Protein AF-A0A6N8AF37-F1 (afdb_monomer_lite)

pLDDT: mean 81.7, std 16.58, range [40.47, 96.62]

Radius of gyration: 24.74 Å; chains: 1; bounding box: 47×50×80 Å

Secondary structure (DSSP, 8-state):
-TT-EEEETTEEEEGGG--TT-EEEBSSS-EEE--EEEEEEEEPPTT---GGGSPEEE-TTSSS-SS-EEE-TT-EEEEEHHHH-TT--SEEEEEGGGGTTSTT-EE--S-SEEEEEEEE-SS-EEEEEGGGEEEEE------SSPPTT----PBPPHHHHHHHHHHHHHHT-GGGTB----SPPP---SS-------SS--PPTT-PPPPSS-TTSS-GGG--

Sequence (224 aa):
MHGTKIATTSGWKLVEQIVVGDLVRTLDHGFREVRRVSADRVVIPEGETRAENLPIYVPAQAAYNGRPVWLMPEQGVALDLSKIDSEAGGFSVVPARLLSGKCRLSSQSPGSTFEVRTLFFDEDEVIFVQGGLQAFCSSGRFSMRPRPNRISYPVAEEEEAAALTELIAQKGDLSALANPLGALPAPIPQEPIFPIRPPSGIRRPGRPGRPNLPALFLRPEWQT

Foldseek 3Di:
DFQKWFQFLQGTDTLVPDDFQTWGQFDPPGTFTFHDKDKDKDFDDPPDDDLLQFWKWDQAPLFQFNHIDTHHQQWWFKFQVCVLPVPDGDIETAGCSLLDPFLPMHGDHPDRMDMDMATAGCAWTFTAIGQFFTTIHHNPDPPPDDDPPDDDHHHDDPVRNNVSSVSCRVVSHNNRRGDGPDGPPRNPPPDPPDPPDPPDDDDDPPDDDDPPDDPPPPDPPPPD

Structure (mmCIF, N/CA/C/O backbone):
data_AF-A0A6N8AF37-F1
#
_entry.id   AF-A0A6N8AF37-F1
#
loop_
_atom_site.group_PDB
_atom_site.id
_atom_site.type_symbol
_atom_site.label_atom_id
_atom_site.label_alt_id
_atom_site.label_comp_id
_atom_site.label_asym_id
_atom_site.label_entity_id
_atom_site.label_seq_id
_atom_site.pdbx_PDB_ins_code
_atom_site.Cartn_x
_atom_site.Cartn_y
_atom_site.Cartn_z
_atom_site.occupancy
_atom_site.B_iso_or_equiv
_atom_site.auth_seq_id
_atom_site.auth_comp_id
_atom_site.auth_asym_id
_atom_site.auth_atom_id
_atom_site.pdbx_PDB_model_num
ATOM 1 N N . MET A 1 1 ? -3.321 -7.068 1.962 1.00 85.19 1 MET A N 1
ATOM 2 C CA . MET A 1 1 ? -4.241 -7.887 2.788 1.00 85.19 1 MET A CA 1
ATOM 3 C C . MET A 1 1 ? -4.828 -9.013 1.935 1.00 85.19 1 MET A C 1
ATOM 5 O O . MET A 1 1 ? -4.762 -8.884 0.718 1.00 85.19 1 MET A O 1
ATOM 9 N N . HIS A 1 2 ? -5.365 -10.104 2.502 1.00 86.38 2 HIS A N 1
ATOM 10 C CA . HIS A 1 2 ? -6.004 -11.165 1.697 1.00 86.38 2 HIS A CA 1
ATOM 11 C C . HIS A 1 2 ? -6.979 -10.577 0.665 1.00 86.38 2 HIS A C 1
ATOM 13 O O . HIS A 1 2 ? -7.759 -9.673 0.971 1.00 86.38 2 HIS A O 1
ATOM 19 N N . GLY A 1 3 ? -6.919 -11.056 -0.575 1.00 87.44 3 GLY A N 1
ATOM 20 C CA . GLY A 1 3 ? -7.751 -10.539 -1.643 1.00 87.44 3 GLY A CA 1
ATOM 21 C C . GLY A 1 3 ? -7.291 -9.186 -2.184 1.00 87.44 3 GLY A C 1
ATOM 22 O O . GLY A 1 3 ? -8.063 -8.551 -2.883 1.00 87.44 3 GLY A O 1
ATOM 23 N N . THR A 1 4 ? -6.074 -8.702 -1.924 1.00 92.12 4 THR A N 1
ATOM 24 C CA . THR A 1 4 ? -5.473 -7.577 -2.674 1.00 92.12 4 THR A CA 1
ATOM 25 C C . THR A 1 4 ? -4.852 -8.102 -3.979 1.00 92.12 4 THR A C 1
ATOM 27 O O . THR A 1 4 ? -4.208 -9.146 -3.950 1.00 92.12 4 THR A O 1
ATOM 30 N N . LYS A 1 5 ? -5.037 -7.432 -5.136 1.00 93.31 5 LYS A N 1
ATOM 31 C CA . LYS A 1 5 ? -4.286 -7.790 -6.367 1.00 93.31 5 LYS A CA 1
ATOM 32 C C . LYS A 1 5 ? -2.974 -7.025 -6.454 1.00 93.31 5 LYS A C 1
ATOM 34 O O . LYS A 1 5 ? -2.939 -5.841 -6.135 1.00 93.31 5 LYS A O 1
ATOM 39 N N . ILE A 1 6 ? -1.958 -7.681 -6.989 1.00 94.19 6 ILE A N 1
ATOM 40 C CA . ILE A 1 6 ? -0.625 -7.151 -7.248 1.00 94.19 6 ILE A CA 1
ATOM 41 C C . ILE A 1 6 ? -0.337 -7.273 -8.742 1.00 94.19 6 ILE A C 1
ATOM 43 O O . ILE A 1 6 ? -0.713 -8.260 -9.381 1.00 94.19 6 ILE A O 1
ATOM 47 N N . ALA A 1 7 ? 0.291 -6.247 -9.307 1.00 93.69 7 ALA A N 1
ATOM 48 C CA . ALA A 1 7 ? 0.717 -6.240 -10.697 1.00 93.69 7 ALA A CA 1
ATOM 49 C C . ALA A 1 7 ? 1.914 -7.182 -10.901 1.00 93.69 7 ALA A C 1
ATOM 51 O O . ALA A 1 7 ? 2.982 -6.968 -10.335 1.00 93.69 7 ALA A O 1
ATOM 52 N N . THR A 1 8 ? 1.753 -8.203 -11.736 1.00 93.69 8 THR A N 1
ATOM 53 C CA . THR A 1 8 ? 2.799 -9.174 -12.097 1.00 93.69 8 THR A CA 1
ATOM 54 C C . THR A 1 8 ? 2.973 -9.243 -13.614 1.00 93.69 8 THR A C 1
ATOM 56 O O . THR A 1 8 ? 2.219 -8.614 -14.361 1.00 93.69 8 THR A O 1
ATOM 59 N N . THR A 1 9 ? 3.959 -10.003 -14.094 1.00 90.94 9 THR A N 1
ATOM 60 C CA . THR A 1 9 ? 4.188 -10.218 -15.537 1.00 90.94 9 THR A CA 1
ATOM 61 C C . THR A 1 9 ? 3.011 -10.891 -16.245 1.00 90.94 9 THR A C 1
ATOM 63 O O . THR A 1 9 ? 2.844 -10.711 -17.447 1.00 90.94 9 THR A O 1
ATOM 66 N N . SER A 1 10 ? 2.171 -11.628 -15.513 1.00 87.19 10 SER A N 1
ATOM 67 C CA . SER A 1 10 ? 0.946 -12.258 -16.016 1.00 87.19 10 SER A CA 1
ATOM 68 C C . SER A 1 10 ? -0.326 -11.452 -15.717 1.00 87.19 10 SER A C 1
ATOM 70 O O . SER A 1 10 ? -1.443 -11.958 -15.831 1.00 87.19 10 SER A O 1
ATOM 72 N N . GLY A 1 11 ? -0.173 -10.177 -15.356 1.00 89.62 11 GLY A N 1
ATOM 73 C CA . GLY A 1 11 ? -1.272 -9.289 -15.004 1.00 89.62 11 GLY A CA 1
ATOM 74 C C . GLY A 1 11 ? -1.540 -9.256 -13.501 1.00 89.62 11 GLY A C 1
ATOM 75 O O . GLY A 1 11 ? -0.634 -9.379 -12.678 1.00 89.62 11 GLY A O 1
ATOM 76 N N . TRP A 1 12 ? -2.794 -9.020 -13.123 1.00 91.19 12 TRP A N 1
ATOM 77 C CA . TRP A 1 12 ? -3.180 -8.833 -11.725 1.00 91.19 12 TRP A CA 1
ATOM 78 C C . TRP A 1 12 ? -3.355 -10.170 -10.999 1.00 91.19 12 TRP A C 1
ATOM 80 O O . TRP A 1 12 ? -4.368 -10.848 -11.184 1.00 91.19 12 TRP A O 1
ATOM 90 N N . LYS A 1 13 ? -2.415 -10.509 -10.117 1.00 93.69 13 LYS A N 1
ATOM 91 C CA . LYS A 1 13 ? -2.424 -11.738 -9.312 1.00 93.69 13 LYS A CA 1
ATOM 92 C C . LYS A 1 13 ? -2.832 -11.437 -7.872 1.00 93.69 13 LYS A C 1
ATOM 94 O O . LYS A 1 13 ? -2.534 -10.363 -7.358 1.00 93.69 13 LYS A O 1
ATOM 99 N N . LEU A 1 14 ? -3.558 -12.342 -7.222 1.00 94.25 14 LEU A N 1
ATOM 100 C CA . LEU A 1 14 ? -3.937 -12.171 -5.816 1.00 94.25 14 LEU A CA 1
ATOM 101 C C . LEU A 1 14 ? -2.705 -12.294 -4.913 1.00 94.25 14 LEU A C 1
ATOM 103 O O . LEU A 1 14 ? -1.865 -13.159 -5.150 1.00 94.25 14 LEU A O 1
ATOM 107 N N . VAL A 1 15 ? -2.607 -11.473 -3.864 1.00 94.88 15 VAL A N 1
ATOM 108 C CA . VAL A 1 15 ? -1.472 -11.518 -2.927 1.00 94.88 15 VAL A CA 1
ATOM 109 C C . VAL A 1 15 ? -1.355 -12.881 -2.248 1.00 94.88 15 VAL A C 1
ATOM 111 O O . VAL A 1 15 ? -0.252 -13.361 -2.001 1.00 94.88 15 VAL A O 1
ATOM 114 N N . GLU A 1 16 ? -2.479 -13.561 -2.017 1.00 94.75 16 GLU A N 1
ATOM 115 C CA . GLU A 1 16 ? -2.504 -14.907 -1.458 1.00 94.75 16 GLU A CA 1
ATOM 116 C C . GLU A 1 16 ? -1.936 -15.987 -2.400 1.00 94.75 16 GLU A C 1
ATOM 118 O O . GLU A 1 16 ? -1.612 -17.094 -1.967 1.00 94.75 16 GLU A O 1
ATOM 123 N N . GLN A 1 17 ? -1.760 -15.655 -3.678 1.00 95.50 17 GLN A N 1
ATOM 124 C CA . GLN A 1 17 ? -1.164 -16.523 -4.691 1.00 95.50 17 GLN A CA 1
ATOM 125 C C . GLN A 1 17 ? 0.285 -16.140 -5.014 1.00 95.50 17 GLN A C 1
ATOM 127 O O . GLN A 1 17 ? 0.933 -16.860 -5.775 1.00 95.50 17 GLN A O 1
ATOM 132 N N . ILE A 1 18 ? 0.783 -15.012 -4.494 1.00 96.06 18 ILE A N 1
ATOM 133 C CA . ILE A 1 18 ? 2.172 -14.601 -4.698 1.00 96.06 18 ILE A CA 1
ATOM 134 C C . ILE A 1 18 ? 3.096 -15.538 -3.926 1.00 96.06 18 ILE A C 1
ATOM 136 O O . ILE A 1 18 ? 2.885 -15.798 -2.738 1.00 96.06 18 ILE A O 1
ATOM 140 N N . VAL A 1 19 ? 4.126 -16.018 -4.614 1.00 96.38 19 VAL A N 1
ATOM 141 C CA . VAL A 1 19 ? 5.170 -16.887 -4.070 1.00 96.38 19 VAL A CA 1
ATOM 142 C C . VAL A 1 19 ? 6.551 -16.290 -4.325 1.00 96.38 19 VAL A C 1
ATOM 144 O O . VAL A 1 19 ? 6.722 -15.401 -5.158 1.00 96.38 19 VAL A O 1
ATOM 147 N N . VAL A 1 20 ? 7.550 -16.777 -3.588 1.00 96.62 20 VAL A N 1
ATOM 148 C CA . VAL A 1 20 ? 8.956 -16.429 -3.835 1.00 96.62 20 VAL A CA 1
ATOM 149 C C . VAL A 1 20 ? 9.322 -16.786 -5.278 1.00 96.62 20 VAL A C 1
ATOM 151 O O . VAL A 1 20 ? 8.945 -17.853 -5.761 1.00 96.62 20 VAL A O 1
ATOM 154 N N . GLY A 1 21 ? 10.029 -15.888 -5.962 1.00 95.62 21 GLY A N 1
ATOM 155 C CA . GLY A 1 21 ? 10.364 -16.013 -7.382 1.00 95.62 21 GLY A CA 1
ATOM 156 C C . GLY A 1 21 ? 9.388 -15.308 -8.331 1.00 95.62 21 GLY A C 1
ATOM 157 O O . GLY A 1 21 ? 9.739 -15.071 -9.486 1.00 95.62 21 GLY A O 1
ATOM 158 N N . ASP A 1 22 ? 8.186 -14.930 -7.877 1.00 96.44 22 ASP A N 1
ATOM 159 C CA . ASP A 1 22 ? 7.255 -14.172 -8.719 1.00 96.44 22 ASP A CA 1
ATOM 160 C C . ASP A 1 22 ? 7.826 -12.792 -9.071 1.00 96.44 22 ASP A C 1
ATOM 162 O O . ASP A 1 22 ? 8.400 -12.095 -8.231 1.00 96.44 22 ASP A O 1
ATOM 166 N N . LEU A 1 23 ? 7.610 -12.373 -10.319 1.00 95.75 23 LEU A N 1
ATOM 167 C CA . LEU A 1 23 ? 8.008 -11.062 -10.823 1.00 95.75 23 LEU A CA 1
ATOM 168 C C . LEU A 1 23 ? 6.869 -10.048 -10.654 1.00 95.75 23 LEU A C 1
ATOM 170 O O . LEU A 1 23 ? 5.843 -10.120 -11.339 1.00 95.75 23 LEU A O 1
ATOM 174 N N . VAL A 1 24 ? 7.074 -9.080 -9.763 1.00 95.38 24 VAL A N 1
ATOM 175 C CA . VAL A 1 24 ? 6.136 -8.000 -9.435 1.00 95.38 24 VAL A CA 1
ATOM 176 C C . VAL A 1 24 ? 6.574 -6.707 -10.108 1.00 95.38 24 VAL A C 1
ATOM 178 O O . VAL A 1 24 ? 7.755 -6.373 -10.123 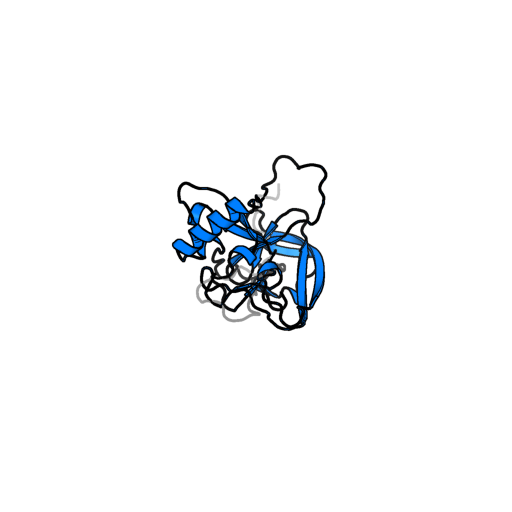1.00 95.38 24 VAL A O 1
ATOM 181 N N . ARG A 1 25 ? 5.618 -5.972 -10.676 1.00 93.88 25 ARG A N 1
ATOM 182 C CA . ARG A 1 25 ? 5.871 -4.666 -11.282 1.00 93.88 25 ARG A CA 1
ATOM 183 C C . ARG A 1 25 ? 6.110 -3.623 -10.195 1.00 93.88 25 ARG A C 1
ATOM 185 O O . ARG A 1 25 ? 5.241 -3.407 -9.346 1.00 93.88 25 ARG A O 1
ATOM 192 N N . THR A 1 26 ? 7.241 -2.948 -10.288 1.00 93.12 26 THR A N 1
ATOM 193 C CA . THR A 1 26 ? 7.623 -1.817 -9.450 1.00 93.12 26 THR A CA 1
ATOM 194 C C . THR A 1 26 ? 7.544 -0.515 -10.241 1.00 93.12 26 THR A C 1
ATOM 196 O O . THR A 1 26 ? 7.356 -0.525 -11.464 1.00 93.12 26 THR A O 1
ATOM 199 N N . LEU A 1 27 ? 7.606 0.604 -9.526 1.00 90.19 27 LEU A N 1
ATOM 200 C CA . LEU A 1 27 ? 7.463 1.948 -10.073 1.00 90.19 27 LEU A CA 1
ATOM 201 C C . LEU A 1 27 ? 8.581 2.284 -11.068 1.00 90.19 27 LEU A C 1
ATOM 203 O O . LEU A 1 27 ? 8.291 2.530 -12.238 1.00 90.19 27 LEU A O 1
ATOM 207 N N . ASP A 1 28 ? 9.838 2.201 -10.625 1.00 88.31 28 ASP A N 1
ATOM 208 C CA . ASP A 1 28 ? 10.999 2.685 -11.393 1.00 88.31 28 ASP A CA 1
ATOM 209 C C . ASP A 1 28 ? 11.929 1.562 -11.862 1.00 88.31 28 ASP A C 1
ATOM 211 O O . ASP A 1 28 ? 12.732 1.738 -12.778 1.00 88.31 28 ASP A O 1
ATOM 215 N N . HIS A 1 29 ? 11.818 0.376 -11.261 1.00 87.38 29 HIS A N 1
ATOM 216 C CA . HIS A 1 29 ? 12.772 -0.712 -11.463 1.00 87.38 29 HIS A CA 1
ATOM 217 C C . HIS A 1 29 ? 12.246 -1.867 -12.329 1.00 87.38 29 HIS A C 1
ATOM 219 O O . HIS A 1 29 ? 12.871 -2.930 -12.413 1.00 87.38 29 HIS A O 1
ATOM 225 N N . GLY A 1 30 ? 11.117 -1.665 -13.012 1.00 90.12 30 GLY A N 1
ATOM 226 C CA . GLY A 1 30 ? 10.522 -2.661 -13.897 1.00 90.12 30 GLY A CA 1
ATOM 227 C C . GLY A 1 30 ? 9.914 -3.827 -13.121 1.00 90.12 30 GLY A C 1
ATOM 228 O O . GLY A 1 30 ? 9.105 -3.621 -12.225 1.00 90.12 30 GLY A O 1
ATOM 229 N N . PHE A 1 31 ? 10.242 -5.065 -13.490 1.00 93.38 31 PHE A N 1
ATOM 230 C CA . PHE A 1 31 ? 9.782 -6.243 -12.754 1.00 93.38 31 PHE A CA 1
ATOM 231 C C . PHE A 1 31 ? 10.864 -6.739 -11.797 1.00 93.38 31 PHE A C 1
ATOM 233 O O . PHE A 1 31 ? 12.010 -6.951 -12.199 1.00 93.38 31 PHE A O 1
ATOM 240 N N . ARG A 1 32 ? 10.488 -6.958 -10.536 1.00 95.00 32 ARG A N 1
ATOM 241 C CA . ARG A 1 32 ? 11.375 -7.417 -9.468 1.00 95.00 32 ARG A CA 1
ATOM 242 C C . ARG A 1 32 ? 10.881 -8.706 -8.847 1.00 95.00 32 ARG A C 1
ATOM 244 O O . ARG A 1 32 ? 9.685 -8.920 -8.677 1.00 95.00 32 ARG A O 1
ATOM 251 N N . GLU A 1 33 ? 11.837 -9.566 -8.530 1.00 95.69 33 GLU A N 1
ATOM 252 C CA . GLU A 1 33 ? 11.582 -10.877 -7.955 1.00 95.69 33 GLU A CA 1
ATOM 253 C C . GLU A 1 33 ? 11.251 -10.756 -6.466 1.00 95.69 33 GLU A C 1
ATOM 255 O O . GLU A 1 33 ? 11.997 -10.145 -5.695 1.00 95.69 33 GLU A O 1
ATOM 260 N N . VAL A 1 34 ? 10.150 -11.375 -6.048 1.00 96.38 34 VAL A N 1
ATOM 261 C CA . VAL A 1 34 ? 9.810 -11.521 -4.632 1.00 96.38 34 VAL A CA 1
ATOM 262 C C . VAL A 1 34 ? 10.799 -12.485 -3.984 1.00 96.38 34 VAL A C 1
ATOM 264 O O . VAL A 1 34 ? 10.867 -13.657 -4.349 1.00 96.38 34 VAL A O 1
ATOM 267 N N . ARG A 1 35 ? 11.545 -12.014 -2.984 1.00 95.06 35 ARG A N 1
ATOM 268 C CA . ARG A 1 35 ? 12.573 -12.800 -2.281 1.00 95.06 35 ARG A CA 1
ATOM 269 C C . ARG A 1 35 ? 12.044 -13.541 -1.070 1.00 95.06 35 ARG A C 1
ATOM 271 O O . ARG A 1 35 ? 12.555 -14.601 -0.720 1.00 95.06 35 ARG A O 1
ATOM 278 N N . ARG A 1 36 ? 11.033 -12.981 -0.413 1.00 94.62 36 ARG A N 1
ATOM 279 C CA . ARG A 1 36 ? 10.380 -13.597 0.740 1.00 94.62 36 ARG A CA 1
ATOM 280 C C . ARG A 1 36 ? 8.934 -13.139 0.823 1.00 94.62 36 ARG A C 1
ATOM 282 O O . ARG A 1 36 ? 8.615 -11.998 0.501 1.00 94.62 36 ARG A O 1
ATOM 289 N N . VAL A 1 37 ? 8.080 -14.032 1.305 1.00 94.69 37 VAL A N 1
ATOM 290 C CA . VAL A 1 37 ? 6.684 -13.749 1.640 1.00 94.69 37 VAL A CA 1
ATOM 291 C C . VAL A 1 37 ? 6.486 -14.099 3.112 1.00 94.69 37 VAL A C 1
ATOM 293 O O . VAL A 1 37 ? 6.862 -15.191 3.533 1.00 94.69 37 VAL A O 1
ATOM 296 N N . SER A 1 38 ? 5.938 -13.171 3.892 1.00 93.50 38 SER A N 1
ATOM 297 C CA . SER A 1 38 ? 5.429 -13.428 5.244 1.00 93.50 38 SER A CA 1
ATOM 298 C C . SER A 1 38 ? 3.911 -13.471 5.212 1.00 93.50 38 SER A C 1
ATOM 300 O O . SER A 1 38 ? 3.296 -12.756 4.416 1.00 93.50 38 SER A O 1
ATOM 302 N N . ALA A 1 39 ? 3.320 -14.288 6.074 1.00 92.56 39 ALA A N 1
ATOM 303 C CA . ALA A 1 39 ? 1.891 -14.299 6.331 1.00 92.56 39 ALA A CA 1
ATOM 304 C C . ALA A 1 39 ? 1.686 -14.206 7.841 1.00 92.56 39 ALA A C 1
ATOM 306 O O . ALA A 1 39 ? 2.054 -15.116 8.580 1.00 92.56 39 ALA A O 1
ATOM 307 N N . ASP A 1 40 ? 1.110 -13.094 8.272 1.00 92.94 40 ASP A N 1
ATOM 308 C CA . ASP A 1 40 ? 0.933 -12.747 9.670 1.00 92.94 40 ASP A CA 1
ATOM 309 C C . ASP A 1 40 ? -0.561 -12.642 9.968 1.00 92.94 40 ASP A C 1
ATOM 311 O O . ASP A 1 40 ? -1.328 -12.016 9.229 1.00 92.94 40 ASP A O 1
ATOM 315 N N . ARG A 1 41 ? -0.991 -13.281 11.056 1.00 93.50 41 ARG A N 1
ATOM 316 C CA . ARG A 1 41 ? -2.370 -13.192 11.530 1.00 93.50 41 ARG A CA 1
ATOM 317 C C . ARG A 1 41 ? -2.474 -12.032 12.506 1.00 93.50 41 ARG A C 1
ATOM 319 O O . ARG A 1 41 ? -1.843 -12.048 13.557 1.00 93.50 41 ARG A O 1
ATOM 326 N N . VAL A 1 42 ? -3.286 -11.045 12.160 1.00 92.50 42 VAL A N 1
ATOM 327 C CA . VAL A 1 42 ? -3.529 -9.862 12.983 1.00 92.50 42 VAL A CA 1
ATOM 328 C C . VAL A 1 42 ? -4.857 -10.030 13.702 1.00 92.50 42 VAL A C 1
ATOM 330 O O . VAL A 1 42 ? -5.853 -10.439 13.101 1.00 92.50 42 VAL A O 1
ATOM 333 N N . VAL A 1 43 ? -4.856 -9.715 14.994 1.00 93.38 43 VAL A N 1
ATOM 334 C CA . VAL A 1 43 ? -6.045 -9.680 15.846 1.00 93.38 43 VAL A CA 1
ATOM 335 C C . VAL A 1 43 ? -6.219 -8.246 16.318 1.00 93.38 43 VAL A C 1
ATOM 337 O O . VAL A 1 43 ? -5.289 -7.674 16.883 1.00 93.38 43 VAL A O 1
ATOM 340 N N . ILE A 1 44 ? -7.395 -7.672 16.077 1.00 90.88 44 ILE A N 1
ATOM 341 C CA . ILE A 1 44 ? -7.737 -6.341 16.581 1.00 90.88 44 ILE A CA 1
ATOM 342 C C . ILE A 1 44 ? -8.492 -6.522 17.900 1.00 90.88 44 ILE A C 1
ATOM 344 O O . ILE A 1 44 ? -9.505 -7.231 17.907 1.00 90.88 44 ILE A O 1
ATOM 348 N N . PRO A 1 45 ? -8.022 -5.916 19.007 1.00 89.31 45 PRO A N 1
ATOM 349 C CA . PRO A 1 45 ? -8.738 -5.938 20.274 1.00 89.31 45 PRO A CA 1
ATOM 350 C C . PRO A 1 45 ? -10.160 -5.388 20.135 1.00 89.31 45 PRO A C 1
ATOM 352 O O . PRO A 1 45 ? -10.418 -4.450 19.379 1.00 89.31 45 PRO A O 1
ATOM 355 N N . GLU A 1 46 ? -11.091 -5.963 20.890 1.00 88.62 46 GLU A N 1
ATOM 356 C CA . GLU A 1 46 ? -12.462 -5.465 20.930 1.00 88.62 46 GLU A CA 1
ATOM 357 C C . GLU A 1 46 ? -12.495 -4.020 21.459 1.00 88.62 46 GLU A C 1
ATOM 359 O O . GLU A 1 46 ? -11.814 -3.686 22.428 1.00 88.62 46 GLU A O 1
ATOM 364 N N . GLY A 1 47 ? -13.267 -3.150 20.802 1.00 87.81 47 GLY A N 1
ATOM 365 C CA . GLY A 1 47 ? -13.377 -1.735 21.173 1.00 87.81 47 GLY A CA 1
ATOM 366 C C . GLY A 1 47 ? -12.209 -0.843 20.735 1.00 87.81 47 GLY A C 1
ATOM 367 O O . GLY A 1 47 ? -12.199 0.337 21.085 1.00 87.81 47 GLY A O 1
ATOM 368 N N . GLU A 1 48 ? -11.243 -1.355 19.965 1.00 92.06 48 GLU A N 1
ATOM 369 C CA . GLU A 1 48 ? -10.177 -0.522 19.402 1.00 92.06 48 GLU A CA 1
ATOM 370 C C . GLU A 1 48 ? -10.749 0.508 18.414 1.00 92.06 48 GLU A C 1
ATOM 372 O O . GLU A 1 48 ? -11.541 0.190 17.526 1.00 92.06 48 GLU A O 1
ATOM 377 N N . THR A 1 49 ? -10.340 1.762 18.586 1.00 88.38 49 THR A N 1
ATOM 378 C CA . THR A 1 49 ? -10.826 2.921 17.818 1.00 88.38 49 THR A CA 1
ATOM 379 C C . THR A 1 49 ? -9.697 3.835 17.355 1.00 88.38 49 THR A C 1
ATOM 381 O O . THR A 1 49 ? -9.931 4.722 16.533 1.00 88.38 49 THR A O 1
ATOM 384 N N . ARG A 1 50 ? -8.465 3.634 17.843 1.00 89.38 50 ARG A N 1
ATOM 385 C CA . ARG A 1 50 ? -7.317 4.457 17.467 1.00 89.38 50 ARG A CA 1
ATOM 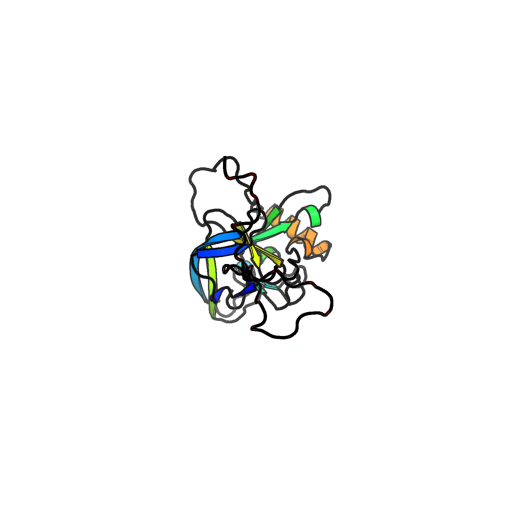386 C C . ARG A 1 50 ? -6.899 4.153 16.033 1.00 89.38 50 ARG A C 1
ATOM 388 O O . ARG A 1 50 ? -6.634 3.006 15.681 1.00 89.38 50 ARG A O 1
ATOM 395 N N . ALA A 1 51 ? -6.790 5.199 15.216 1.00 85.50 51 ALA A N 1
ATOM 396 C CA . ALA A 1 51 ? -6.397 5.092 13.809 1.00 85.50 51 ALA A CA 1
ATOM 397 C C . ALA A 1 51 ? -5.012 4.446 13.613 1.00 85.50 51 ALA A C 1
ATOM 399 O O . ALA A 1 51 ? -4.788 3.757 12.625 1.00 85.50 51 ALA A O 1
ATOM 400 N N . GLU A 1 52 ? -4.099 4.617 14.571 1.00 88.88 52 GLU A N 1
ATOM 401 C CA . GLU A 1 52 ? -2.771 3.982 14.576 1.00 88.88 52 GLU A CA 1
ATOM 402 C C . GLU A 1 52 ? -2.814 2.446 14.665 1.00 88.88 52 GLU A C 1
ATOM 404 O O . GLU A 1 52 ? -1.894 1.778 14.203 1.00 88.88 52 GLU A O 1
ATOM 409 N N . ASN A 1 53 ? -3.904 1.880 15.194 1.00 90.44 53 ASN A N 1
ATOM 410 C CA . ASN A 1 53 ? -4.067 0.439 15.403 1.00 90.44 53 ASN A CA 1
ATOM 411 C C . ASN A 1 53 ? -5.051 -0.201 14.415 1.00 90.44 53 ASN A C 1
ATOM 413 O O . ASN A 1 53 ? -5.203 -1.425 14.393 1.00 90.44 53 ASN A O 1
ATOM 417 N N . LEU A 1 54 ? -5.734 0.606 13.601 1.00 93.94 54 LEU A N 1
ATOM 418 C CA . LEU A 1 54 ? -6.775 0.144 12.692 1.00 93.94 54 LEU A CA 1
ATOM 419 C C . LEU A 1 54 ? -6.306 0.194 11.231 1.00 93.94 54 LEU A C 1
ATOM 421 O O . LEU A 1 54 ? -5.701 1.174 10.799 1.00 93.94 54 LEU A O 1
ATOM 425 N N . PRO A 1 55 ? -6.612 -0.841 10.430 1.00 95.19 55 PRO A N 1
ATOM 426 C CA . PRO A 1 55 ? -6.444 -0.785 8.988 1.00 95.19 55 PRO A CA 1
ATOM 427 C C . PRO A 1 55 ? -7.199 0.384 8.352 1.00 95.19 55 PRO A C 1
ATOM 429 O O . PRO A 1 55 ? -8.253 0.821 8.816 1.00 95.19 55 PRO A O 1
ATOM 432 N N . ILE A 1 56 ? -6.688 0.851 7.220 1.00 95.00 56 ILE A N 1
ATOM 433 C CA . ILE A 1 56 ? -7.309 1.899 6.422 1.00 95.00 56 ILE A CA 1
ATOM 434 C C . ILE A 1 56 ? -8.118 1.264 5.303 1.00 95.00 56 ILE A C 1
ATOM 436 O O . ILE A 1 56 ? -7.588 0.539 4.454 1.00 95.00 56 ILE A O 1
ATOM 440 N N . TYR A 1 57 ? -9.412 1.564 5.304 1.00 95.00 57 TYR A N 1
ATOM 441 C CA . TYR A 1 57 ? -10.332 1.215 4.239 1.00 95.00 57 TYR A CA 1
ATOM 442 C C . TYR A 1 57 ? -10.218 2.219 3.094 1.00 95.00 57 TYR A C 1
ATOM 444 O O . TYR A 1 57 ? -10.481 3.412 3.266 1.00 95.00 57 TYR A O 1
ATOM 452 N N . VAL A 1 58 ? -9.866 1.713 1.915 1.00 93.12 58 VAL A N 1
ATOM 453 C CA . VAL A 1 58 ? -9.868 2.435 0.644 1.00 93.12 58 VAL A CA 1
ATOM 454 C C . VAL A 1 58 ? -11.099 1.984 -0.148 1.00 93.12 58 VAL A C 1
ATOM 456 O O . VAL A 1 58 ? -11.125 0.844 -0.628 1.00 93.12 58 VAL A O 1
ATOM 459 N N . PRO A 1 59 ? -12.130 2.833 -0.317 1.00 92.00 59 PRO A N 1
ATOM 460 C CA . PRO A 1 59 ? -13.318 2.478 -1.087 1.00 92.00 59 PRO A CA 1
ATOM 461 C C . PRO A 1 59 ? -12.985 2.130 -2.539 1.00 92.00 59 PRO A C 1
ATOM 463 O O . PRO A 1 59 ? -11.988 2.598 -3.089 1.00 92.00 59 PRO A O 1
ATOM 466 N N . ALA A 1 60 ? -13.838 1.338 -3.193 1.00 90.38 60 ALA A N 1
ATOM 467 C CA . ALA A 1 60 ? -13.748 1.157 -4.642 1.00 90.38 60 ALA A CA 1
ATOM 468 C C . ALA A 1 60 ? -13.801 2.518 -5.359 1.00 90.38 60 ALA A C 1
ATOM 470 O O . ALA A 1 60 ? -14.507 3.425 -4.920 1.00 90.38 60 ALA A O 1
ATOM 471 N N . GLN A 1 61 ? -13.072 2.629 -6.469 1.00 87.12 61 GLN A N 1
ATOM 472 C CA . GLN A 1 61 ? -12.964 3.819 -7.318 1.00 87.12 61 GLN A CA 1
ATOM 473 C C . GLN A 1 61 ? -12.297 5.037 -6.658 1.00 87.12 61 GLN A C 1
ATOM 475 O O . GLN A 1 61 ? -12.234 6.087 -7.287 1.00 87.12 61 GLN A O 1
ATOM 480 N N . ALA A 1 62 ? -11.768 4.913 -5.438 1.00 86.56 62 ALA A N 1
ATOM 481 C CA . ALA A 1 62 ? -11.039 5.998 -4.786 1.00 86.56 62 ALA A CA 1
ATOM 482 C C . ALA A 1 62 ? -9.662 6.232 -5.438 1.00 86.56 62 ALA A C 1
ATOM 484 O O . ALA A 1 62 ? -9.264 7.365 -5.660 1.00 86.56 62 ALA A O 1
ATOM 485 N N . ALA A 1 63 ? -8.957 5.160 -5.797 1.00 85.19 63 ALA A N 1
ATOM 486 C CA . ALA A 1 63 ? -7.578 5.184 -6.285 1.00 85.19 63 ALA A CA 1
ATOM 487 C C . ALA A 1 63 ? -7.418 4.293 -7.533 1.00 85.19 63 ALA A C 1
ATOM 489 O O . ALA A 1 63 ? -6.593 3.381 -7.565 1.00 85.19 63 ALA A O 1
ATOM 490 N N . TYR A 1 64 ? -8.300 4.478 -8.527 1.00 86.31 64 TYR A N 1
ATOM 491 C CA . TYR A 1 64 ? -8.428 3.635 -9.739 1.00 86.31 64 TYR A CA 1
ATOM 492 C C . TYR A 1 64 ? -8.708 2.144 -9.465 1.00 86.31 64 TYR A C 1
ATOM 494 O O . TYR A 1 64 ? -8.718 1.297 -10.362 1.00 86.31 64 TYR A O 1
ATOM 502 N N . ASN A 1 65 ? -8.984 1.799 -8.211 1.00 86.31 65 ASN A N 1
ATOM 503 C CA . ASN A 1 65 ? -9.216 0.445 -7.752 1.00 86.31 65 ASN A CA 1
ATOM 504 C C . ASN A 1 65 ? -10.640 -0.016 -8.094 1.00 86.31 65 ASN A C 1
ATOM 506 O O . ASN A 1 65 ? -11.625 0.562 -7.652 1.00 86.31 65 ASN A O 1
ATOM 510 N N . GLY A 1 66 ? -10.772 -1.126 -8.824 1.00 84.44 66 GLY A N 1
ATOM 511 C CA . GLY A 1 66 ? -12.090 -1.703 -9.145 1.00 84.44 66 GLY A CA 1
ATOM 512 C C . GLY A 1 66 ? -12.826 -2.352 -7.961 1.00 84.44 66 GLY A C 1
ATOM 513 O O . GLY A 1 66 ? -13.988 -2.718 -8.087 1.00 84.44 66 GLY A O 1
ATOM 514 N N . ARG A 1 67 ? -12.158 -2.527 -6.816 1.00 87.31 67 ARG A N 1
ATOM 515 C CA . ARG A 1 67 ? -12.727 -3.071 -5.574 1.00 87.31 67 ARG A CA 1
ATOM 516 C C . ARG A 1 67 ? -12.062 -2.418 -4.365 1.00 87.31 67 ARG A C 1
ATOM 518 O O . ARG A 1 67 ? -10.938 -1.929 -4.524 1.00 87.31 67 ARG A O 1
ATOM 525 N N . PRO A 1 68 ? -12.693 -2.449 -3.183 1.00 90.88 68 PRO A N 1
ATOM 526 C CA . PRO A 1 68 ? -12.090 -1.886 -1.987 1.00 90.88 68 PRO A CA 1
ATOM 527 C C . PRO A 1 68 ? -10.745 -2.536 -1.644 1.00 90.88 68 PRO A C 1
ATOM 529 O O . PRO A 1 68 ? -10.516 -3.712 -1.944 1.00 90.88 68 PRO A O 1
ATOM 532 N N . VAL A 1 69 ? -9.860 -1.755 -1.031 1.00 92.19 69 VAL A N 1
ATOM 533 C CA . VAL A 1 69 ? -8.537 -2.188 -0.565 1.00 92.19 69 VAL A CA 1
ATOM 534 C C . VAL A 1 69 ? -8.421 -1.885 0.916 1.00 92.19 69 VAL A C 1
ATOM 536 O O . VAL A 1 69 ? -8.958 -0.896 1.402 1.00 92.19 69 VAL A O 1
ATOM 539 N N . TRP A 1 70 ? -7.691 -2.739 1.615 1.00 94.12 70 TRP A N 1
ATOM 540 C CA . TRP A 1 70 ? -7.337 -2.544 3.007 1.00 94.12 70 TRP A CA 1
ATOM 541 C C . TRP A 1 70 ? -5.825 -2.400 3.121 1.00 94.12 70 TRP A C 1
ATOM 543 O O . TRP A 1 70 ? -5.081 -3.252 2.618 1.00 94.12 70 TRP A O 1
ATOM 553 N N . LEU A 1 71 ? -5.388 -1.332 3.777 1.00 93.81 71 L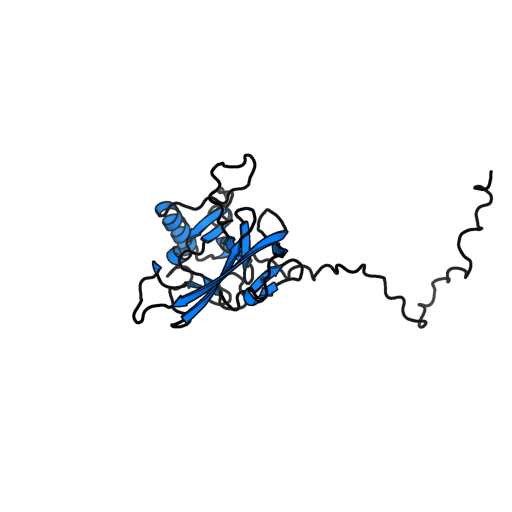EU A N 1
ATOM 554 C CA . LEU A 1 71 ? -3.986 -1.054 4.072 1.00 93.81 71 LEU A CA 1
ATOM 555 C C . LEU A 1 71 ? -3.764 -1.171 5.577 1.00 93.81 71 LEU A C 1
ATOM 557 O O . LEU A 1 71 ? -4.615 -0.754 6.354 1.00 93.81 71 LEU A O 1
ATOM 561 N N . MET A 1 72 ? -2.629 -1.723 6.000 1.00 94.81 72 MET A N 1
ATOM 562 C CA . MET A 1 72 ? -2.235 -1.620 7.409 1.00 94.81 72 MET A CA 1
ATOM 563 C C . MET A 1 72 ? -1.918 -0.155 7.750 1.00 94.81 72 MET A C 1
ATOM 565 O O . MET A 1 72 ? -1.496 0.568 6.850 1.00 94.81 72 MET A O 1
ATOM 569 N N . PRO A 1 73 ? -2.098 0.303 9.002 1.00 93.88 73 PRO A N 1
ATOM 570 C CA . PRO A 1 73 ? -1.885 1.707 9.374 1.00 93.88 73 PRO A CA 1
ATOM 571 C C . PRO A 1 73 ? -0.478 2.211 9.014 1.00 93.88 73 PRO A C 1
ATOM 573 O O . PRO A 1 73 ? -0.336 3.294 8.450 1.00 93.88 73 PRO A O 1
ATOM 576 N N . GLU A 1 74 ? 0.541 1.378 9.226 1.00 93.19 74 GLU A N 1
ATOM 577 C CA . GLU A 1 74 ? 1.942 1.668 8.882 1.00 93.19 74 GLU A CA 1
ATOM 578 C C . GLU A 1 74 ? 2.342 1.201 7.470 1.00 93.19 74 GLU A C 1
ATOM 580 O O . GLU A 1 74 ? 3.519 1.178 7.116 1.00 93.19 74 GLU A O 1
ATOM 585 N N . GLN A 1 75 ? 1.382 0.808 6.625 1.00 94.69 75 GLN A N 1
ATOM 586 C CA . GLN A 1 75 ? 1.676 0.550 5.217 1.00 94.69 75 GLN A CA 1
ATOM 587 C C . GLN A 1 75 ? 2.104 1.866 4.566 1.00 94.69 75 GLN A C 1
ATOM 589 O O . GLN A 1 75 ? 1.288 2.771 4.403 1.00 94.69 75 GLN A O 1
ATOM 594 N N . GLY A 1 76 ? 3.368 1.949 4.156 1.00 94.62 76 GLY A N 1
ATOM 595 C CA . GLY A 1 76 ? 3.857 3.077 3.374 1.00 94.62 76 GLY A CA 1
ATOM 596 C C . GLY A 1 76 ? 3.148 3.143 2.021 1.00 94.62 76 GLY A C 1
ATOM 597 O O . GLY A 1 76 ? 3.031 2.130 1.321 1.00 94.62 76 GLY A O 1
ATOM 598 N N . VAL A 1 77 ? 2.678 4.328 1.653 1.00 94.75 77 VAL A N 1
ATOM 599 C CA . VAL A 1 77 ? 2.091 4.629 0.348 1.00 94.75 77 VAL A CA 1
ATOM 600 C C . VAL A 1 77 ? 2.939 5.710 -0.303 1.00 94.75 77 VAL A C 1
ATOM 602 O O . VAL A 1 77 ? 3.216 6.734 0.321 1.00 94.75 77 VAL A O 1
ATOM 605 N N . ALA A 1 78 ? 3.387 5.466 -1.530 1.00 94.56 78 ALA A N 1
ATOM 606 C CA . ALA A 1 78 ? 4.166 6.448 -2.266 1.00 94.56 78 ALA A CA 1
ATOM 607 C C . ALA A 1 78 ? 3.248 7.537 -2.834 1.00 94.56 78 ALA A C 1
ATOM 609 O O . ALA A 1 78 ? 2.170 7.248 -3.354 1.00 94.56 78 ALA A O 1
ATOM 610 N N . LEU A 1 79 ? 3.703 8.777 -2.712 1.00 92.44 79 LEU A N 1
ATOM 611 C CA . LEU A 1 79 ? 3.085 9.985 -3.228 1.00 92.44 79 LEU A CA 1
ATOM 612 C C . LEU A 1 79 ? 3.909 10.515 -4.383 1.00 92.44 79 LEU A C 1
ATOM 614 O O . LEU A 1 79 ? 5.079 10.825 -4.191 1.00 92.44 79 LEU A O 1
ATOM 618 N N . ASP A 1 80 ? 3.296 10.668 -5.547 1.00 91.56 80 ASP A N 1
ATOM 619 C CA . ASP A 1 80 ? 3.858 11.424 -6.659 1.00 91.56 80 ASP A CA 1
ATOM 620 C C . ASP A 1 80 ? 3.749 12.924 -6.357 1.00 91.56 80 ASP A C 1
ATOM 622 O O . ASP A 1 80 ? 2.669 13.520 -6.445 1.00 91.56 80 ASP A O 1
ATOM 626 N N . LEU A 1 81 ? 4.875 13.541 -5.990 1.00 90.56 81 LEU A N 1
ATOM 627 C CA . LEU A 1 81 ? 4.916 14.956 -5.626 1.00 90.56 81 LEU A CA 1
ATOM 628 C C . LEU A 1 81 ? 4.546 15.855 -6.810 1.00 90.56 81 LEU A C 1
ATOM 630 O O . LEU A 1 81 ? 3.952 16.907 -6.591 1.00 90.56 81 LEU A O 1
ATOM 634 N N . SER A 1 82 ? 4.763 15.404 -8.051 1.00 89.19 82 SER A N 1
ATOM 635 C CA . SER A 1 82 ? 4.410 16.170 -9.256 1.00 89.19 82 SER A CA 1
ATOM 636 C C . SER A 1 82 ? 2.899 16.335 -9.458 1.00 89.19 82 SER A C 1
ATOM 638 O O . SER A 1 82 ? 2.439 17.243 -10.153 1.00 89.19 82 SER A O 1
ATOM 640 N N . LYS A 1 83 ? 2.088 15.467 -8.836 1.00 87.75 83 LYS A N 1
ATOM 641 C CA . LYS A 1 83 ? 0.617 15.592 -8.804 1.00 87.75 83 LYS A CA 1
ATOM 642 C C . LYS A 1 83 ? 0.150 16.598 -7.754 1.00 87.75 83 LYS A C 1
ATOM 644 O O . LYS A 1 83 ? -0.951 17.152 -7.834 1.00 87.75 83 LYS A O 1
ATOM 649 N N . ILE A 1 84 ? 0.992 16.847 -6.760 1.00 86.62 84 ILE A N 1
ATOM 650 C CA . ILE A 1 84 ? 0.716 17.740 -5.643 1.00 86.62 84 ILE A CA 1
ATOM 651 C C . ILE A 1 84 ? 1.211 19.156 -5.960 1.00 86.62 84 ILE A C 1
ATOM 653 O O . ILE A 1 84 ? 0.480 20.118 -5.743 1.00 86.62 84 ILE A O 1
ATOM 657 N N . ASP A 1 85 ? 2.387 19.298 -6.548 1.00 85.81 85 ASP A N 1
ATOM 658 C CA . ASP A 1 85 ? 2.932 20.563 -7.029 1.00 85.81 85 ASP A CA 1
ATOM 659 C C . ASP A 1 85 ? 3.660 20.295 -8.349 1.00 85.81 85 ASP A C 1
ATOM 661 O O . ASP A 1 85 ? 4.523 19.427 -8.414 1.00 85.81 85 ASP A O 1
ATOM 665 N N . SER A 1 86 ? 3.297 21.013 -9.412 1.00 82.75 86 SER A N 1
ATOM 666 C CA . SER A 1 86 ? 3.867 20.799 -10.745 1.00 82.75 86 SER A CA 1
ATOM 667 C C . SER A 1 86 ? 5.357 21.121 -10.824 1.00 82.75 86 SER A C 1
ATOM 669 O O . SER A 1 86 ? 6.036 20.603 -11.708 1.00 82.75 86 SER A O 1
ATOM 671 N N . GLU A 1 87 ? 5.855 21.967 -9.920 1.00 84.44 87 GLU A N 1
ATOM 672 C CA . GLU A 1 87 ? 7.278 22.299 -9.813 1.00 84.44 87 GLU A CA 1
ATOM 673 C C . GLU A 1 87 ? 8.042 21.279 -8.949 1.00 84.44 87 GLU A C 1
ATOM 675 O O . GLU A 1 87 ? 9.273 21.220 -8.992 1.00 84.44 87 GLU A O 1
ATOM 680 N N . ALA A 1 88 ? 7.327 20.448 -8.180 1.00 82.06 88 ALA A N 1
ATOM 681 C CA . ALA A 1 88 ? 7.915 19.379 -7.390 1.00 82.06 88 ALA A CA 1
ATOM 682 C C . ALA A 1 88 ? 8.110 18.113 -8.237 1.00 82.06 88 ALA A C 1
ATOM 684 O O . ALA A 1 88 ? 7.246 17.688 -9.003 1.00 82.06 88 ALA A O 1
ATOM 685 N N . GLY A 1 89 ? 9.266 17.475 -8.071 1.00 83.38 89 GLY A N 1
ATOM 686 C CA . GLY A 1 89 ? 9.590 16.204 -8.709 1.00 83.38 89 GLY A CA 1
ATOM 687 C C . GLY A 1 89 ? 9.851 15.111 -7.682 1.00 83.38 89 GLY A C 1
ATOM 688 O O . GLY A 1 89 ? 10.328 15.377 -6.581 1.00 83.38 89 GLY A O 1
ATOM 689 N N . GLY A 1 90 ? 9.595 13.865 -8.074 1.00 87.88 90 GLY A N 1
ATOM 690 C CA . GLY A 1 90 ? 9.928 12.685 -7.281 1.00 87.88 90 GLY A CA 1
ATOM 691 C C . GLY A 1 90 ? 8.773 12.153 -6.440 1.00 87.88 90 GLY A C 1
ATOM 692 O O . GLY A 1 90 ? 7.610 12.504 -6.641 1.00 87.88 90 GLY A O 1
ATOM 693 N N . PHE A 1 91 ? 9.123 11.260 -5.516 1.00 90.69 91 PHE A N 1
ATOM 694 C CA . PHE A 1 91 ? 8.168 10.538 -4.687 1.00 90.69 91 PHE A CA 1
ATOM 695 C C . PHE A 1 91 ? 8.484 10.708 -3.208 1.00 90.69 91 PHE A C 1
ATOM 697 O O . PHE A 1 91 ? 9.652 10.804 -2.844 1.00 90.69 91 PHE A O 1
ATOM 704 N N . SER A 1 92 ? 7.452 10.673 -2.369 1.00 93.50 92 SER A N 1
ATOM 705 C CA . SER A 1 92 ? 7.585 10.626 -0.912 1.00 93.50 92 SER A CA 1
ATOM 706 C C . SER A 1 92 ? 6.679 9.547 -0.328 1.00 93.50 92 SER A C 1
ATOM 708 O O . SER A 1 92 ? 5.550 9.376 -0.781 1.00 93.50 92 SER A O 1
ATOM 710 N N . VAL A 1 93 ? 7.164 8.767 0.634 1.00 95.00 93 VAL A N 1
ATOM 711 C CA . VAL A 1 93 ? 6.396 7.677 1.249 1.00 95.00 93 VAL A CA 1
ATOM 712 C C . VAL A 1 93 ? 5.788 8.161 2.555 1.00 95.00 93 VAL A C 1
ATOM 714 O O . VAL A 1 93 ? 6.506 8.589 3.453 1.00 95.00 93 VAL A O 1
ATOM 717 N N . VAL A 1 94 ? 4.468 8.028 2.679 1.00 95.06 94 VAL A N 1
ATOM 718 C CA . VAL A 1 94 ? 3.719 8.370 3.896 1.00 95.06 94 VAL A CA 1
ATOM 719 C C . VAL A 1 94 ? 3.005 7.140 4.457 1.00 95.06 94 VAL A C 1
ATOM 721 O O . VAL A 1 94 ? 2.570 6.280 3.685 1.00 95.06 94 VAL A O 1
ATOM 724 N N . PRO A 1 95 ? 2.845 7.020 5.784 1.00 95.31 95 PRO A N 1
ATOM 725 C CA . PRO A 1 95 ? 2.075 5.930 6.370 1.00 95.31 95 PRO A CA 1
ATOM 726 C C . PRO A 1 95 ? 0.576 6.102 6.085 1.00 95.31 95 PRO A C 1
ATOM 728 O O . PRO A 1 95 ? 0.022 7.203 6.173 1.00 95.31 95 PRO A O 1
ATOM 731 N N . ALA A 1 96 ? -0.109 4.997 5.782 1.00 94.31 96 ALA A N 1
ATOM 732 C CA . ALA A 1 96 ? -1.528 5.008 5.437 1.00 94.31 96 ALA A CA 1
ATOM 733 C C . ALA A 1 96 ? -2.417 5.622 6.534 1.00 94.31 96 ALA A C 1
ATOM 735 O O . ALA A 1 96 ? -3.419 6.258 6.206 1.00 94.31 96 ALA A O 1
ATOM 736 N N . ARG A 1 97 ? -2.060 5.492 7.822 1.00 94.94 97 ARG A N 1
ATOM 737 C CA . ARG A 1 97 ? -2.837 6.056 8.944 1.00 94.94 97 ARG A CA 1
ATOM 738 C C . ARG A 1 97 ? -3.077 7.561 8.829 1.00 94.94 97 ARG A C 1
ATOM 740 O O . ARG A 1 97 ? -4.145 8.028 9.212 1.00 94.94 97 ARG A O 1
ATOM 747 N N . LEU A 1 98 ? -2.139 8.310 8.242 1.00 94.31 98 LEU A N 1
ATOM 748 C CA . LEU A 1 98 ? -2.264 9.762 8.062 1.00 94.31 98 LEU A CA 1
ATOM 749 C C . LEU A 1 98 ? -3.273 10.149 6.976 1.00 94.31 98 LEU A C 1
ATOM 751 O O . LEU A 1 98 ? -3.721 11.292 6.919 1.00 94.31 98 LEU A O 1
ATOM 755 N N . LEU A 1 99 ? -3.663 9.192 6.134 1.00 91.62 99 LEU A N 1
ATOM 756 C CA . LEU A 1 99 ? -4.723 9.356 5.147 1.00 91.62 99 LEU A CA 1
ATOM 757 C C . LEU A 1 99 ? -6.115 9.092 5.743 1.00 91.62 99 LEU A C 1
ATOM 759 O O . LEU A 1 99 ? -7.119 9.362 5.089 1.00 91.62 99 LEU A O 1
ATOM 763 N N . SER A 1 100 ? -6.211 8.567 6.970 1.00 92.56 100 SER A N 1
ATOM 764 C CA . SER A 1 100 ? -7.497 8.310 7.621 1.00 92.56 100 SER A CA 1
ATOM 765 C C . SER A 1 100 ? -8.304 9.596 7.791 1.00 92.56 100 SER A C 1
ATOM 767 O O . SER A 1 100 ? -7.803 10.599 8.288 1.00 92.56 100 SER A O 1
ATOM 769 N N . GLY A 1 101 ? -9.582 9.560 7.412 1.00 89.25 101 GLY A N 1
ATOM 770 C CA . GLY A 1 101 ? -10.473 10.721 7.456 1.00 89.25 101 GLY A CA 1
ATOM 771 C C . GLY A 1 101 ? -10.297 11.678 6.274 1.00 89.25 101 GLY A C 1
ATOM 772 O O . GLY A 1 101 ? -11.089 12.605 6.125 1.00 89.25 101 GLY A O 1
ATOM 773 N N . LYS A 1 102 ? -9.315 11.436 5.399 1.00 89.31 102 LYS A N 1
ATOM 774 C CA . LYS A 1 102 ? -9.032 12.239 4.205 1.00 89.31 102 LYS A CA 1
ATOM 775 C C . LYS A 1 102 ? -9.499 11.490 2.961 1.00 89.31 102 LYS A C 1
ATOM 777 O O . LYS A 1 102 ? -9.462 10.266 2.913 1.00 89.31 102 LYS A O 1
ATOM 782 N N . CYS A 1 103 ? -9.957 12.207 1.935 1.00 82.56 103 CYS A N 1
ATOM 783 C CA . CYS A 1 103 ? -10.273 11.625 0.621 1.00 82.56 103 CYS A CA 1
ATOM 784 C C . CYS A 1 103 ? -11.175 10.365 0.653 1.00 82.56 103 CYS A C 1
ATOM 786 O O . CYS A 1 103 ? -10.995 9.440 -0.137 1.00 82.56 103 CYS A O 1
ATOM 788 N N . ARG A 1 104 ? -12.156 10.320 1.572 1.00 88.62 104 ARG A N 1
ATOM 789 C CA . ARG A 1 104 ? -13.074 9.178 1.803 1.00 88.62 104 ARG A CA 1
ATOM 790 C C . ARG A 1 104 ? -12.402 7.892 2.312 1.00 88.62 104 ARG A C 1
ATOM 792 O O . ARG A 1 104 ? -13.041 6.841 2.328 1.00 88.62 104 ARG A O 1
ATOM 799 N N . LEU A 1 105 ? -11.145 7.972 2.728 1.00 92.56 105 LEU A N 1
ATOM 800 C CA . LEU A 1 105 ? -10.417 6.910 3.408 1.00 92.56 105 LEU A CA 1
ATOM 801 C C . LEU A 1 105 ? -10.757 6.944 4.896 1.00 92.56 105 LEU A C 1
ATOM 803 O O . LEU A 1 105 ? -10.978 8.008 5.476 1.00 92.56 105 LEU A O 1
ATOM 807 N N . SER A 1 106 ? -10.801 5.783 5.536 1.00 94.06 106 SER A N 1
ATOM 808 C CA . SER A 1 106 ? -11.218 5.701 6.938 1.00 94.06 106 SER A CA 1
ATOM 809 C C . SER A 1 106 ? -10.561 4.539 7.659 1.00 94.06 106 SER A C 1
ATOM 811 O O . SER A 1 106 ? -10.522 3.435 7.115 1.00 94.06 106 SER A O 1
ATOM 813 N N . SER A 1 107 ? -10.129 4.777 8.894 1.00 94.50 107 SER A N 1
ATOM 814 C CA . SER A 1 107 ? -9.705 3.727 9.820 1.00 94.50 107 SER A CA 1
ATOM 815 C C . SER A 1 107 ? -10.892 2.857 10.212 1.00 94.50 107 SER A C 1
ATOM 817 O O . SER A 1 107 ? -11.859 3.347 10.793 1.00 94.50 107 SER A O 1
ATOM 819 N N . GLN A 1 108 ? -10.843 1.579 9.853 1.00 93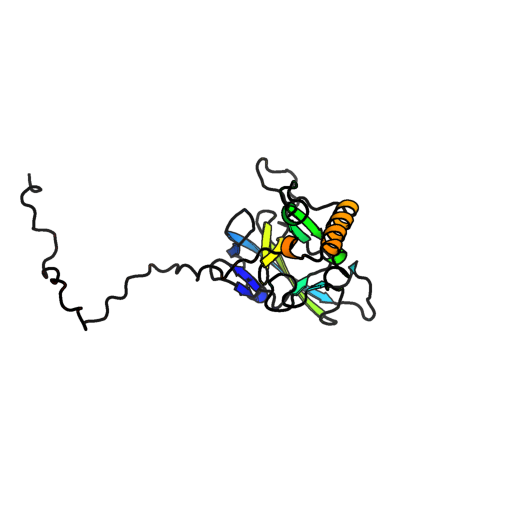.06 108 GLN A N 1
ATOM 820 C CA . GLN A 1 108 ? -11.893 0.604 10.132 1.00 93.06 108 GLN A CA 1
ATOM 821 C C . GLN A 1 108 ? -11.284 -0.786 10.322 1.00 93.06 108 GLN A C 1
ATOM 823 O O . GLN A 1 108 ? -10.155 -1.059 9.919 1.00 93.06 108 GLN A O 1
ATOM 828 N N . SER A 1 109 ? -12.065 -1.698 10.893 1.00 88.88 109 SER A N 1
ATOM 829 C CA . SER A 1 109 ? -11.681 -3.100 10.986 1.00 88.88 109 SER A CA 1
ATOM 830 C C . SER A 1 109 ? -12.394 -3.933 9.909 1.00 88.88 109 SER A C 1
ATOM 832 O O . SER A 1 109 ? -13.622 -3.894 9.831 1.00 88.88 109 SER A O 1
ATOM 834 N N . PRO A 1 110 ? -11.667 -4.729 9.104 1.00 88.00 110 PRO A N 1
ATOM 835 C CA . PRO A 1 110 ? -12.264 -5.724 8.209 1.00 88.00 110 PRO A CA 1
ATOM 836 C C . PRO A 1 110 ? -12.829 -6.942 8.961 1.00 88.00 110 PRO A C 1
ATOM 838 O O . PRO A 1 110 ? -13.481 -7.790 8.355 1.00 88.00 110 PRO A O 1
ATOM 841 N N . GLY A 1 111 ? -12.554 -7.053 10.263 1.00 88.81 111 GLY A N 1
ATOM 842 C CA . GLY A 1 111 ? -12.956 -8.146 11.142 1.00 88.81 111 GLY A CA 1
ATOM 843 C C . GLY A 1 111 ? -12.034 -8.241 12.361 1.00 88.81 111 GLY A C 1
ATOM 844 O O . GLY A 1 111 ? -10.930 -7.702 12.364 1.00 88.81 111 GLY A O 1
ATOM 845 N N . SER A 1 112 ? -12.456 -8.961 13.402 1.00 85.69 112 SER A N 1
ATOM 846 C CA . SER A 1 112 ? -11.657 -9.137 14.629 1.00 85.69 112 SER A CA 1
ATOM 847 C C . SER A 1 112 ? -10.336 -9.875 14.397 1.00 85.69 112 SER A C 1
ATOM 849 O O . SER A 1 112 ? -9.398 -9.755 15.182 1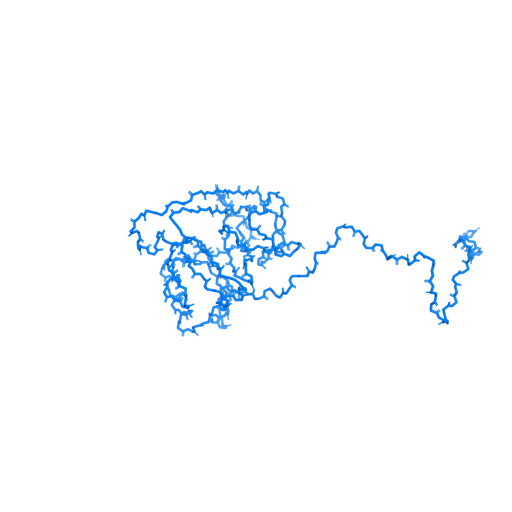.00 85.69 112 SER A O 1
ATOM 851 N N . THR A 1 113 ? -10.237 -10.662 13.326 1.00 92.31 113 THR A N 1
ATOM 852 C CA . THR A 1 113 ? -9.022 -11.387 12.963 1.00 92.31 113 THR A CA 1
ATOM 853 C C . THR A 1 113 ? -8.906 -11.517 11.454 1.00 92.31 113 THR A C 1
ATOM 855 O O . THR A 1 113 ? -9.876 -11.865 10.782 1.00 92.31 113 THR A O 1
ATOM 858 N N . PHE A 1 114 ? -7.709 -11.289 10.920 1.00 92.69 114 PHE A N 1
ATOM 859 C CA . PHE A 1 114 ? -7.443 -11.374 9.488 1.00 92.69 114 PHE A CA 1
ATOM 860 C C . PHE A 1 114 ? -5.973 -11.662 9.185 1.00 92.69 114 PHE A C 1
ATOM 862 O O . PHE A 1 114 ? -5.110 -11.573 10.055 1.00 92.69 114 PHE A O 1
ATOM 869 N N . GLU A 1 115 ? -5.689 -12.007 7.931 1.00 92.44 115 GLU A N 1
ATOM 870 C CA . GLU A 1 115 ? -4.334 -12.286 7.459 1.00 92.44 115 GLU A CA 1
ATOM 871 C C . GLU A 1 115 ? -3.758 -11.121 6.650 1.00 92.44 115 GLU A C 1
ATOM 873 O O . GLU A 1 115 ? -4.376 -10.580 5.719 1.00 92.44 115 GLU A O 1
ATOM 878 N N . VAL A 1 116 ? -2.522 -10.771 6.985 1.00 93.06 116 VAL A N 1
ATOM 879 C CA . VAL A 1 116 ? -1.694 -9.801 6.281 1.00 93.06 116 VAL A CA 1
ATOM 880 C C . VAL A 1 116 ? -0.549 -10.552 5.627 1.00 93.06 116 VAL A C 1
ATOM 882 O O . VAL A 1 116 ? 0.103 -11.381 6.252 1.00 93.06 116 VAL A O 1
ATOM 885 N N . ARG A 1 117 ? -0.306 -10.263 4.348 1.00 93.75 117 ARG A N 1
ATOM 886 C CA . ARG A 1 117 ? 0.866 -10.772 3.644 1.00 93.75 117 ARG A CA 1
ATOM 887 C C . ARG A 1 117 ? 1.826 -9.643 3.351 1.00 93.75 117 ARG A 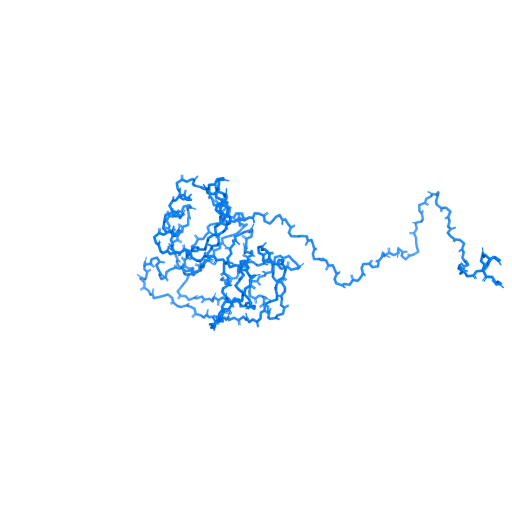C 1
ATOM 889 O O . ARG A 1 117 ? 1.412 -8.638 2.773 1.00 93.75 117 ARG A O 1
ATOM 896 N N . THR A 1 118 ? 3.085 -9.861 3.701 1.00 93.81 118 THR A N 1
ATOM 897 C CA . THR A 1 118 ? 4.171 -8.900 3.507 1.00 93.81 118 THR A CA 1
ATOM 898 C C . THR A 1 118 ? 5.155 -9.474 2.503 1.00 93.81 118 THR A C 1
ATOM 900 O O . THR A 1 118 ? 5.635 -10.599 2.668 1.00 93.81 118 THR A O 1
ATOM 903 N N . LEU A 1 119 ? 5.426 -8.713 1.447 1.00 94.75 119 LEU A N 1
ATOM 904 C CA . LEU A 1 119 ? 6.374 -9.082 0.404 1.00 94.75 119 LEU A CA 1
ATOM 905 C C . LEU A 1 119 ? 7.700 -8.380 0.654 1.00 94.75 119 LEU A C 1
ATOM 907 O O . LEU A 1 119 ? 7.724 -7.196 0.975 1.00 94.75 119 LEU A O 1
ATOM 911 N N . PHE A 1 120 ? 8.792 -9.112 0.475 1.00 94.12 120 PHE A N 1
ATOM 912 C CA . PHE A 1 120 ? 10.140 -8.583 0.617 1.00 94.12 120 PHE A CA 1
ATOM 913 C C . PHE A 1 120 ? 10.897 -8.769 -0.688 1.00 94.12 120 PHE A C 1
ATOM 915 O O . PHE A 1 120 ? 10.870 -9.846 -1.296 1.00 94.12 120 PHE A O 1
ATOM 922 N N . PHE A 1 121 ? 11.606 -7.718 -1.071 1.00 93.00 121 PHE A N 1
ATOM 923 C CA . PHE A 1 121 ? 12.454 -7.653 -2.250 1.00 93.00 121 PHE A CA 1
ATOM 924 C C . PHE A 1 121 ? 13.919 -7.516 -1.821 1.00 93.00 121 PHE A C 1
ATOM 926 O O . PHE A 1 121 ? 14.235 -7.421 -0.633 1.00 93.00 121 PHE A O 1
ATOM 933 N N . ASP A 1 122 ? 14.842 -7.542 -2.782 1.00 90.56 122 ASP A N 1
ATOM 934 C CA . ASP A 1 122 ? 16.258 -7.296 -2.479 1.00 90.56 122 ASP A CA 1
ATOM 935 C C . ASP A 1 122 ? 16.548 -5.850 -2.076 1.00 90.56 122 ASP A C 1
ATOM 937 O O . ASP A 1 122 ? 17.502 -5.599 -1.334 1.00 90.56 122 ASP A O 1
ATOM 941 N N . GLU A 1 123 ? 15.739 -4.927 -2.581 1.00 89.62 123 GLU A N 1
ATOM 942 C CA . GLU A 1 123 ? 15.823 -3.487 -2.375 1.00 89.62 123 GLU A CA 1
ATOM 943 C C . GLU A 1 123 ? 14.452 -2.966 -1.951 1.00 89.62 123 GLU A C 1
ATOM 945 O O . GLU A 1 123 ? 13.468 -3.708 -1.974 1.00 89.62 123 GLU A O 1
ATOM 950 N N . ASP A 1 124 ? 14.406 -1.722 -1.495 1.00 91.94 124 ASP A N 1
ATOM 951 C CA . ASP A 1 124 ? 13.134 -1.081 -1.210 1.00 91.94 124 ASP A CA 1
ATOM 952 C C . ASP A 1 124 ? 12.438 -0.801 -2.543 1.00 91.94 124 ASP A C 1
ATOM 954 O O . ASP A 1 124 ? 13.037 -0.247 -3.464 1.00 91.94 124 ASP A O 1
ATOM 958 N N . GLU A 1 125 ? 11.187 -1.223 -2.664 1.00 93.88 125 GLU A N 1
ATOM 959 C CA . GLU A 1 125 ? 10.447 -1.157 -3.920 1.00 93.88 125 GLU A CA 1
ATOM 960 C C . GLU A 1 125 ? 9.064 -0.568 -3.676 1.00 93.88 125 GLU A C 1
ATOM 962 O O . GLU A 1 125 ? 8.375 -0.922 -2.718 1.00 93.88 125 GLU A O 1
ATOM 967 N N . VAL A 1 126 ? 8.619 0.294 -4.584 1.00 94.56 126 VAL A N 1
ATOM 968 C CA . VAL A 1 126 ? 7.215 0.698 -4.658 1.00 94.56 126 VAL A CA 1
ATOM 969 C C . VAL A 1 126 ? 6.533 -0.179 -5.693 1.00 94.56 126 VAL A C 1
ATOM 971 O O . VAL A 1 126 ? 6.899 -0.167 -6.867 1.00 94.56 126 VAL A O 1
ATOM 974 N N . ILE A 1 127 ? 5.542 -0.954 -5.259 1.00 94.88 127 ILE A N 1
ATOM 975 C CA . ILE A 1 127 ? 4.797 -1.885 -6.105 1.00 94.88 127 ILE A CA 1
ATOM 976 C C . ILE A 1 127 ? 3.398 -1.363 -6.398 1.00 94.88 127 ILE A C 1
ATOM 978 O O . ILE A 1 127 ? 2.801 -0.627 -5.611 1.00 94.88 127 ILE A O 1
ATOM 982 N N . PHE A 1 128 ? 2.833 -1.813 -7.513 1.00 94.00 128 PHE A N 1
ATOM 983 C CA . PHE A 1 128 ? 1.458 -1.477 -7.852 1.00 94.00 128 PHE A CA 1
ATOM 984 C C . PHE A 1 128 ? 0.475 -2.502 -7.301 1.00 94.00 128 PHE A C 1
ATOM 986 O O . PHE A 1 128 ? 0.499 -3.689 -7.653 1.00 94.00 128 PHE A O 1
ATOM 993 N N . VAL A 1 129 ? -0.449 -2.010 -6.483 1.00 92.75 129 VAL A N 1
ATOM 994 C CA . VAL A 1 129 ? -1.546 -2.780 -5.914 1.00 92.75 129 VAL A CA 1
ATOM 995 C C . VAL A 1 129 ? -2.880 -2.255 -6.429 1.00 92.75 129 VAL A C 1
ATOM 997 O O . VAL A 1 129 ? -3.060 -1.074 -6.701 1.00 92.75 129 VAL A O 1
ATOM 1000 N N . GLN A 1 130 ? -3.814 -3.180 -6.623 1.00 88.56 130 GLN A N 1
ATOM 1001 C CA . GLN A 1 130 ? -5.218 -2.955 -6.949 1.00 88.56 130 GLN A CA 1
ATOM 1002 C C . GLN A 1 130 ? -5.539 -1.679 -7.759 1.00 88.56 130 GLN A C 1
ATOM 1004 O O . GLN A 1 130 ? -5.978 -0.677 -7.209 1.00 88.56 130 GLN A O 1
ATOM 1009 N N . GLY A 1 131 ? -5.430 -1.746 -9.085 1.00 80.44 131 GLY A N 1
ATOM 1010 C CA . GLY A 1 131 ? -5.864 -0.658 -9.973 1.00 80.44 131 GLY A CA 1
ATOM 1011 C C . GLY A 1 131 ? -4.866 0.488 -10.134 1.00 80.44 131 GLY A C 1
ATOM 1012 O O . GLY A 1 131 ? -5.028 1.269 -11.063 1.00 80.44 131 GLY A O 1
ATOM 1013 N N . GLY A 1 132 ? -3.807 0.541 -9.320 1.00 87.56 132 GLY A N 1
ATOM 1014 C CA . GLY A 1 132 ? -2.741 1.525 -9.512 1.00 87.56 132 GLY A CA 1
ATOM 1015 C C . GLY A 1 132 ? -2.145 2.128 -8.249 1.00 87.56 132 GLY A C 1
ATOM 1016 O O . GLY A 1 132 ? -1.188 2.887 -8.358 1.00 87.56 132 GLY A O 1
ATOM 1017 N N . LEU A 1 133 ? -2.690 1.808 -7.075 1.00 92.25 133 LEU A N 1
ATOM 1018 C CA . LEU A 1 133 ? -2.185 2.291 -5.794 1.00 92.25 133 LEU A CA 1
ATOM 1019 C C . LEU A 1 133 ? -0.718 1.875 -5.601 1.00 92.25 133 LEU A C 1
ATOM 1021 O O . LEU A 1 133 ? -0.344 0.738 -5.897 1.00 92.25 133 LEU A O 1
ATOM 1025 N N . GLN A 1 134 ? 0.104 2.794 -5.108 1.00 94.06 134 GLN A N 1
ATOM 1026 C CA . GLN A 1 134 ? 1.551 2.623 -5.008 1.00 94.06 134 GLN A CA 1
ATOM 1027 C C . GLN A 1 134 ? 1.955 2.259 -3.574 1.00 94.06 134 GLN A C 1
ATOM 1029 O O . GLN A 1 134 ? 2.093 3.122 -2.711 1.00 94.06 134 GLN A O 1
ATOM 1034 N N . ALA A 1 135 ? 2.131 0.966 -3.299 1.00 95.19 135 ALA A N 1
ATOM 1035 C CA . ALA A 1 135 ? 2.477 0.472 -1.969 1.00 95.19 135 ALA A CA 1
ATOM 1036 C C . ALA A 1 135 ? 3.995 0.315 -1.818 1.00 95.19 135 ALA A C 1
ATOM 1038 O O . ALA A 1 135 ? 4.636 -0.373 -2.612 1.00 95.19 135 ALA A O 1
ATOM 1039 N N . PHE A 1 136 ? 4.561 0.912 -0.774 1.00 95.19 136 PHE A N 1
ATOM 1040 C CA . PHE A 1 136 ? 5.970 0.769 -0.431 1.00 95.19 136 PHE A CA 1
ATOM 1041 C C . PHE A 1 136 ? 6.237 -0.574 0.262 1.00 95.19 136 PHE A C 1
ATOM 1043 O O . PHE A 1 136 ? 5.539 -0.963 1.200 1.00 95.19 136 PHE A O 1
ATOM 1050 N N . CYS A 1 137 ? 7.261 -1.284 -0.198 1.00 93.25 137 CYS A N 1
ATOM 1051 C CA . CYS A 1 137 ? 7.751 -2.527 0.377 1.00 93.25 137 CYS A CA 1
ATOM 1052 C C . CYS A 1 137 ? 9.217 -2.343 0.760 1.00 93.25 137 CYS A C 1
ATOM 1054 O O . CYS A 1 137 ? 10.088 -2.291 -0.108 1.00 93.25 137 CYS A O 1
ATOM 1056 N N . SER A 1 138 ? 9.494 -2.286 2.063 1.00 88.00 138 SER A N 1
ATOM 1057 C CA . SER A 1 138 ? 10.874 -2.317 2.539 1.00 88.00 138 SER A CA 1
ATOM 1058 C C . SER A 1 138 ? 11.497 -3.685 2.254 1.00 88.00 138 SER A C 1
ATOM 1060 O O . SER A 1 138 ? 10.882 -4.735 2.459 1.00 88.00 138 SER A O 1
ATOM 1062 N N . SER A 1 139 ? 12.764 -3.680 1.854 1.00 85.00 139 SER A N 1
ATOM 1063 C CA . SER A 1 139 ? 13.604 -4.873 1.746 1.00 85.00 139 SER A CA 1
ATOM 1064 C C . SER A 1 139 ? 13.738 -5.633 3.072 1.00 85.00 139 SER A C 1
ATOM 1066 O O . SER A 1 139 ? 14.136 -6.800 3.079 1.00 85.00 139 SER A O 1
ATOM 1068 N N . GLY A 1 140 ? 13.426 -4.998 4.212 1.00 71.75 140 GLY A N 1
ATOM 1069 C CA . GLY A 1 140 ? 13.573 -5.582 5.550 1.00 71.75 140 GLY A CA 1
ATOM 1070 C C . GLY A 1 140 ? 15.028 -5.895 5.912 1.00 71.75 140 GLY A C 1
ATOM 1071 O O . GLY A 1 140 ? 15.296 -6.566 6.909 1.00 71.75 140 GLY A O 1
ATOM 1072 N N . ARG A 1 141 ? 15.982 -5.439 5.091 1.00 64.06 141 ARG A N 1
ATOM 1073 C CA . ARG A 1 141 ? 17.409 -5.549 5.354 1.00 64.06 141 ARG A CA 1
ATOM 1074 C C . ARG A 1 141 ? 17.813 -4.331 6.173 1.00 64.06 141 ARG A C 1
ATOM 1076 O O . ARG A 1 141 ? 17.750 -3.210 5.683 1.00 64.06 141 ARG A O 1
ATOM 1083 N N . PHE A 1 142 ? 18.324 -4.549 7.380 1.00 48.12 142 PHE A N 1
ATOM 1084 C CA . PHE A 1 142 ? 19.160 -3.550 8.045 1.00 48.12 142 PHE A CA 1
ATOM 1085 C C . PHE A 1 142 ? 20.485 -3.457 7.274 1.00 48.12 142 PHE A C 1
ATOM 1087 O O . PHE A 1 142 ? 21.467 -4.119 7.608 1.00 48.12 142 PHE A O 1
ATOM 1094 N N . SER A 1 143 ? 20.514 -2.717 6.165 1.00 46.47 143 SER A N 1
ATOM 1095 C CA . SER A 1 143 ? 21.762 -2.503 5.436 1.00 46.47 143 SER A CA 1
ATOM 1096 C C . SER A 1 143 ? 22.622 -1.510 6.213 1.00 46.47 143 SER A C 1
ATOM 1098 O O . SER A 1 143 ? 22.339 -0.318 6.226 1.00 46.47 143 SER A O 1
ATOM 1100 N N . MET A 1 144 ? 23.715 -1.980 6.819 1.00 44.03 144 MET A N 1
ATOM 1101 C CA . MET A 1 144 ? 24.715 -1.131 7.488 1.00 44.03 144 MET A CA 1
ATOM 1102 C C . MET A 1 144 ? 25.462 -0.172 6.539 1.00 44.03 144 MET A C 1
ATOM 1104 O O . MET A 1 144 ? 26.302 0.598 7.001 1.00 44.03 144 MET A O 1
ATOM 1108 N N . ARG A 1 145 ? 25.212 -0.213 5.220 1.00 43.31 145 ARG A N 1
ATOM 1109 C CA . ARG A 1 145 ? 25.798 0.725 4.250 1.00 43.31 145 ARG A CA 1
ATOM 1110 C C . ARG A 1 145 ? 24.801 1.092 3.144 1.00 43.31 145 ARG A C 1
ATOM 1112 O O . ARG A 1 145 ? 24.277 0.182 2.493 1.00 43.31 145 ARG A O 1
ATOM 1119 N N . PRO A 1 146 ? 24.581 2.390 2.869 1.00 46.62 146 PRO A N 1
ATOM 1120 C CA . PRO A 1 146 ? 23.933 2.829 1.640 1.00 46.62 146 PRO A CA 1
ATOM 1121 C C . PRO A 1 146 ? 24.781 2.368 0.451 1.00 46.62 146 PRO A C 1
ATOM 1123 O O . PRO A 1 146 ? 25.995 2.583 0.426 1.00 46.62 146 PRO A O 1
ATOM 1126 N N . ARG A 1 147 ? 24.170 1.704 -0.532 1.00 52.69 147 ARG A N 1
ATOM 1127 C CA . ARG A 1 147 ? 24.848 1.437 -1.806 1.00 52.69 147 ARG A CA 1
ATOM 1128 C C . ARG A 1 147 ? 24.755 2.709 -2.658 1.00 52.69 147 ARG A C 1
ATOM 1130 O O . ARG A 1 147 ? 23.638 3.170 -2.884 1.00 52.69 147 ARG A O 1
ATOM 1137 N N . PRO A 1 148 ? 25.880 3.289 -3.111 1.00 40.47 148 PRO A N 1
ATOM 1138 C CA . PRO A 1 148 ? 25.842 4.484 -3.944 1.00 40.47 148 PRO A CA 1
ATOM 1139 C C . PRO A 1 148 ? 25.171 4.154 -5.285 1.00 40.47 148 PRO A C 1
ATOM 1141 O O . PRO A 1 148 ? 25.417 3.084 -5.842 1.00 40.47 148 PRO A O 1
ATOM 1144 N N . ASN A 1 149 ? 24.350 5.082 -5.789 1.00 50.91 149 ASN A N 1
ATOM 1145 C CA . ASN A 1 149 ? 23.603 5.004 -7.056 1.00 50.91 149 ASN A CA 1
ATOM 1146 C C . ASN A 1 149 ? 22.275 4.212 -7.051 1.00 50.91 149 ASN A C 1
ATOM 1148 O O . ASN A 1 149 ? 21.886 3.658 -8.077 1.00 50.91 149 ASN A O 1
ATOM 1152 N N . ARG A 1 150 ? 21.568 4.150 -5.915 1.00 59.91 150 ARG A N 1
ATOM 1153 C CA . ARG A 1 150 ? 20.219 3.563 -5.839 1.00 59.91 150 ARG A CA 1
ATOM 1154 C C . ARG A 1 150 ? 19.148 4.634 -5.686 1.00 59.91 150 ARG A C 1
ATOM 1156 O O . ARG A 1 150 ? 19.330 5.570 -4.910 1.00 59.91 150 ARG A O 1
ATOM 1163 N N . ILE A 1 151 ? 18.036 4.462 -6.399 1.00 61.31 151 ILE A N 1
ATOM 1164 C CA . ILE A 1 151 ? 16.819 5.244 -6.177 1.00 61.31 151 ILE A CA 1
ATOM 1165 C C . ILE A 1 151 ? 16.279 4.811 -4.815 1.00 61.31 151 ILE A C 1
ATOM 1167 O O . ILE A 1 151 ? 15.894 3.660 -4.628 1.00 61.31 151 ILE A O 1
ATOM 1171 N N . SER A 1 152 ? 16.341 5.719 -3.846 1.00 73.12 152 SER A N 1
ATOM 1172 C CA . SER A 1 152 ? 15.746 5.532 -2.527 1.00 73.12 152 SER A CA 1
ATOM 1173 C C . SER A 1 152 ? 14.400 6.229 -2.518 1.00 73.12 152 SER A C 1
ATOM 1175 O O . SER A 1 152 ? 14.299 7.366 -2.975 1.00 73.12 152 SER A O 1
ATOM 1177 N N . TYR A 1 153 ? 13.387 5.572 -1.969 1.00 85.75 153 TYR A N 1
ATOM 1178 C CA . TYR A 1 153 ? 12.100 6.199 -1.705 1.00 85.75 153 TYR A CA 1
ATOM 1179 C C . TYR A 1 153 ? 12.196 6.915 -0.353 1.00 85.75 153 TYR A C 1
ATOM 1181 O O . TYR A 1 153 ? 12.317 6.227 0.664 1.00 85.75 153 TYR A O 1
ATOM 1189 N N . PRO A 1 154 ? 12.232 8.261 -0.306 1.00 87.50 154 PRO A N 1
ATOM 1190 C CA . PRO A 1 154 ? 12.317 8.964 0.964 1.00 87.50 154 PRO A CA 1
ATOM 1191 C C . PRO A 1 154 ? 11.025 8.716 1.743 1.00 87.50 154 PRO A C 1
ATOM 1193 O O . PRO A 1 154 ? 9.926 8.958 1.244 1.00 87.50 154 PRO A O 1
ATOM 1196 N N . VAL A 1 155 ? 11.166 8.180 2.952 1.00 89.44 155 VAL A N 1
ATOM 1197 C CA . VAL A 1 155 ? 10.060 8.076 3.902 1.00 89.44 155 VAL A CA 1
ATOM 1198 C C . VAL A 1 155 ? 9.952 9.429 4.580 1.00 89.44 155 VAL A C 1
ATOM 1200 O O . VAL A 1 155 ? 10.917 9.873 5.198 1.00 89.44 155 VAL A O 1
ATOM 1203 N N . ALA A 1 156 ? 8.814 10.095 4.404 1.00 89.75 156 ALA A N 1
ATOM 1204 C CA . ALA A 1 156 ? 8.581 11.400 4.995 1.00 89.75 156 ALA A CA 1
ATOM 1205 C C . ALA A 1 156 ? 8.599 11.302 6.521 1.00 89.75 156 ALA A C 1
ATOM 1207 O O . ALA A 1 156 ? 8.009 10.387 7.107 1.00 89.75 156 ALA A O 1
ATOM 1208 N N . GLU A 1 157 ? 9.228 12.290 7.150 1.00 90.75 157 GLU A N 1
ATOM 1209 C CA . GLU A 1 157 ? 9.097 12.511 8.586 1.00 90.75 157 GLU A CA 1
ATOM 1210 C C . GLU A 1 157 ? 7.643 12.853 8.934 1.00 90.75 157 GLU A C 1
ATOM 1212 O O . GLU A 1 157 ? 6.873 13.306 8.086 1.00 90.75 157 GLU A O 1
ATOM 1217 N N . GLU A 1 158 ? 7.244 12.649 10.189 1.00 88.25 158 GLU A N 1
ATOM 1218 C CA . GLU A 1 158 ? 5.831 12.731 10.583 1.00 88.25 158 GLU A CA 1
ATOM 1219 C C . GLU A 1 158 ? 5.180 14.092 10.266 1.00 88.25 158 GLU A C 1
ATOM 1221 O O . GLU A 1 158 ? 4.051 14.133 9.774 1.00 88.25 158 GLU A O 1
ATOM 1226 N N . GLU A 1 159 ? 5.900 15.197 10.475 1.00 92.56 159 GLU A N 1
ATOM 1227 C CA . GLU A 1 159 ? 5.419 16.552 10.168 1.00 92.56 159 GLU A CA 1
ATOM 1228 C C . GLU A 1 159 ? 5.246 16.778 8.656 1.00 92.56 159 GLU A C 1
ATOM 1230 O O . GLU A 1 159 ? 4.214 17.285 8.208 1.00 92.56 159 GLU A O 1
ATOM 1235 N N . GLU A 1 160 ? 6.217 16.338 7.853 1.00 92.69 160 GLU A N 1
ATOM 1236 C CA . GLU A 1 160 ? 6.166 16.440 6.392 1.00 92.69 160 GLU A CA 1
ATOM 1237 C C . GLU A 1 160 ? 5.054 15.553 5.817 1.00 92.69 160 GLU A C 1
ATOM 1239 O O . GLU A 1 160 ? 4.262 15.990 4.980 1.00 92.69 160 GLU A O 1
ATOM 1244 N N . ALA A 1 161 ? 4.932 14.321 6.312 1.00 92.62 161 ALA A N 1
ATOM 1245 C CA . ALA A 1 161 ? 3.885 13.391 5.917 1.00 92.62 161 ALA A CA 1
ATOM 1246 C C . ALA A 1 161 ? 2.491 13.953 6.242 1.00 92.62 161 ALA A C 1
ATOM 1248 O O . ALA A 1 161 ? 1.564 13.863 5.428 1.00 92.62 161 ALA A O 1
ATOM 1249 N N . ALA A 1 162 ? 2.325 14.578 7.411 1.00 92.69 162 ALA A N 1
ATOM 1250 C CA . ALA A 1 162 ? 1.083 15.243 7.784 1.00 92.69 162 ALA A CA 1
ATOM 1251 C C . ALA A 1 162 ? 0.752 16.404 6.830 1.00 92.69 162 ALA A C 1
ATOM 1253 O O . ALA A 1 162 ? -0.385 16.493 6.357 1.00 92.69 162 ALA A O 1
ATOM 1254 N N . ALA A 1 163 ? 1.738 17.235 6.483 1.00 93.31 163 ALA A N 1
ATOM 1255 C CA . ALA A 1 163 ? 1.566 18.341 5.543 1.00 93.31 163 ALA A CA 1
ATOM 1256 C C . ALA A 1 163 ? 1.188 17.856 4.131 1.00 93.31 163 ALA A C 1
ATOM 1258 O O . ALA A 1 163 ? 0.221 18.346 3.544 1.00 93.31 163 ALA A O 1
ATOM 1259 N N . LEU A 1 164 ? 1.887 16.844 3.605 1.00 92.50 164 LEU A N 1
ATOM 1260 C CA . LEU A 1 164 ? 1.608 16.265 2.286 1.00 92.50 164 LEU A CA 1
ATOM 1261 C C . LEU A 1 164 ? 0.205 15.654 2.216 1.00 92.50 164 LEU A C 1
ATOM 1263 O O . LEU A 1 164 ? -0.542 15.900 1.268 1.00 92.50 164 LEU A O 1
ATOM 1267 N N . THR A 1 165 ? -0.186 14.883 3.233 1.00 92.50 165 THR A N 1
ATOM 1268 C CA . THR A 1 165 ? -1.525 14.278 3.269 1.00 92.50 165 THR A CA 1
ATOM 1269 C C . THR A 1 165 ? -2.629 15.327 3.386 1.00 92.50 165 THR A C 1
ATOM 1271 O O . THR A 1 165 ? -3.707 15.139 2.824 1.00 92.50 165 THR A O 1
ATOM 1274 N N . GLU A 1 166 ? -2.387 16.438 4.087 1.00 92.31 166 GLU A N 1
ATOM 1275 C CA . GLU A 1 166 ? -3.325 17.561 4.161 1.00 92.31 166 GLU A CA 1
ATOM 1276 C C . GLU A 1 166 ? -3.491 18.267 2.816 1.00 92.31 166 GLU A C 1
ATOM 1278 O O . GLU A 1 166 ? -4.613 18.526 2.385 1.00 92.31 166 GLU A O 1
ATOM 1283 N N . LEU A 1 167 ? -2.395 18.487 2.094 1.00 91.56 167 LEU A N 1
ATOM 1284 C CA . LEU A 1 167 ? -2.438 19.092 0.768 1.00 91.56 167 LEU A CA 1
ATOM 1285 C C . LEU A 1 167 ? -3.226 18.227 -0.233 1.00 91.56 167 LEU A C 1
ATOM 1287 O O . LEU A 1 167 ? -4.030 18.743 -1.011 1.00 91.56 167 LEU A O 1
ATOM 1291 N N . ILE A 1 168 ? -3.067 16.902 -0.166 1.00 89.81 168 ILE A N 1
ATOM 1292 C CA . ILE A 1 168 ? -3.872 15.950 -0.950 1.00 89.81 168 ILE A CA 1
ATOM 1293 C C . ILE A 1 168 ? -5.354 16.050 -0.578 1.00 89.81 168 ILE A C 1
ATOM 1295 O O . ILE A 1 168 ? -6.210 16.091 -1.463 1.00 89.81 168 ILE A O 1
ATOM 1299 N N . ALA A 1 169 ? -5.670 16.120 0.718 1.00 90.25 169 ALA A N 1
ATOM 1300 C CA . ALA A 1 169 ? -7.047 16.240 1.190 1.00 90.25 169 ALA A CA 1
ATOM 1301 C C . ALA A 1 169 ? -7.723 17.525 0.704 1.00 90.25 169 ALA A C 1
ATOM 1303 O O . ALA A 1 169 ? -8.872 17.473 0.270 1.00 90.25 169 ALA A O 1
ATOM 1304 N N . GLN A 1 170 ? -7.002 18.649 0.721 1.00 88.69 170 GLN A N 1
ATOM 1305 C CA . GLN A 1 170 ? -7.493 19.938 0.229 1.00 88.69 170 GLN A CA 1
ATOM 1306 C C . GLN A 1 170 ? -7.780 19.914 -1.273 1.00 88.69 170 GLN A C 1
ATOM 1308 O O . GLN A 1 170 ? -8.785 20.467 -1.716 1.00 88.69 170 GLN A O 1
ATOM 1313 N N . LYS A 1 171 ? -6.930 19.247 -2.061 1.00 85.50 171 LYS A N 1
ATOM 1314 C CA . LYS A 1 171 ? -7.171 19.054 -3.497 1.00 85.50 171 LYS A CA 1
ATOM 1315 C C . LYS A 1 171 ? -8.293 18.057 -3.787 1.00 85.50 171 LYS A C 1
ATOM 1317 O O . LYS A 1 171 ? -8.927 18.149 -4.835 1.00 85.50 171 LYS A O 1
ATOM 1322 N N . GLY A 1 172 ? -8.520 17.098 -2.889 1.00 81.25 172 GLY A N 1
ATOM 1323 C CA . GLY A 1 172 ? -9.491 16.019 -3.071 1.00 81.25 172 GLY A CA 1
ATOM 1324 C C . GLY A 1 172 ? -9.118 15.038 -4.188 1.00 81.25 172 GLY A C 1
ATOM 1325 O O . GLY A 1 172 ? -9.991 14.320 -4.676 1.00 81.25 172 GLY A O 1
ATOM 1326 N N . ASP A 1 173 ? -7.847 15.011 -4.600 1.00 80.38 173 ASP A N 1
ATOM 1327 C CA . ASP A 1 173 ? -7.355 14.182 -5.701 1.00 80.38 173 ASP A CA 1
ATOM 1328 C C . ASP A 1 173 ? -6.403 13.089 -5.197 1.00 80.38 173 ASP A C 1
ATOM 1330 O O . ASP A 1 173 ? -5.290 13.354 -4.746 1.00 80.38 173 ASP A O 1
ATOM 1334 N N . LEU A 1 174 ? -6.846 11.836 -5.308 1.00 84.38 174 LEU A N 1
ATOM 1335 C CA . LEU A 1 174 ? -6.077 10.647 -4.937 1.00 84.38 174 LEU A CA 1
ATOM 1336 C C . LEU A 1 174 ? -5.104 10.184 -6.036 1.00 84.38 174 LEU A C 1
ATOM 1338 O O . LEU A 1 174 ? -4.399 9.194 -5.836 1.00 84.38 174 LEU A O 1
ATOM 1342 N N . SER A 1 175 ? -5.028 10.881 -7.175 1.00 85.38 175 SER A N 1
ATOM 1343 C CA . SER A 1 175 ? -4.094 10.563 -8.265 1.00 85.38 175 SER A CA 1
ATOM 1344 C C . SER A 1 175 ? -2.621 10.640 -7.846 1.00 85.38 175 SER A C 1
ATOM 1346 O O . SER A 1 175 ? -1.780 9.977 -8.445 1.00 85.38 175 SER A O 1
ATOM 1348 N N . ALA A 1 176 ? -2.306 11.374 -6.773 1.00 88.44 176 ALA A N 1
ATOM 1349 C CA . ALA A 1 176 ? -0.967 11.401 -6.187 1.00 88.44 176 ALA A CA 1
ATOM 1350 C C . ALA A 1 176 ? -0.549 10.051 -5.578 1.00 88.44 176 ALA A C 1
ATOM 1352 O O . ALA A 1 176 ? 0.635 9.751 -5.527 1.00 88.44 176 ALA A O 1
ATOM 1353 N N . LEU A 1 177 ? -1.502 9.231 -5.125 1.00 89.81 177 LEU A N 1
ATOM 1354 C CA . LEU A 1 177 ? -1.246 7.940 -4.464 1.00 89.81 177 LEU A CA 1
ATOM 1355 C C . LEU A 1 177 ? -1.318 6.752 -5.432 1.00 89.81 177 LEU A C 1
ATOM 1357 O O . LEU A 1 177 ? -1.014 5.610 -5.067 1.00 89.81 177 LEU A O 1
ATOM 1361 N N . ALA A 1 178 ? -1.837 6.983 -6.638 1.00 89.31 178 ALA A N 1
ATOM 1362 C CA . ALA A 1 178 ? -2.173 5.920 -7.559 1.00 89.31 178 ALA A CA 1
ATOM 1363 C C . ALA A 1 178 ? -1.955 6.340 -9.004 1.00 89.31 178 ALA A C 1
ATOM 1365 O O . ALA A 1 178 ? -2.438 7.368 -9.460 1.00 89.31 178 ALA A O 1
ATOM 1366 N N . ASN A 1 179 ? -1.300 5.470 -9.760 1.00 86.31 179 ASN A N 1
ATOM 1367 C CA . ASN A 1 179 ? -1.136 5.646 -11.191 1.00 86.31 179 ASN A CA 1
ATOM 1368 C C . ASN A 1 179 ? -1.970 4.580 -11.903 1.00 86.31 179 ASN A C 1
ATOM 1370 O O . ASN A 1 179 ? -1.740 3.393 -11.641 1.00 86.31 179 ASN A O 1
ATOM 1374 N N . PRO A 1 180 ? -2.919 4.950 -12.786 1.00 79.44 180 PRO A N 1
ATOM 1375 C CA . PRO A 1 180 ? -3.685 3.979 -13.538 1.00 79.44 180 PRO A CA 1
ATOM 1376 C C . PRO A 1 180 ? -2.734 3.225 -14.463 1.00 79.44 180 PRO A C 1
ATOM 1378 O O . PRO A 1 180 ? -2.467 3.607 -15.603 1.00 79.44 180 PRO A O 1
ATOM 1381 N N . LEU A 1 181 ? -2.257 2.084 -13.980 1.00 69.62 181 LEU A N 1
ATOM 1382 C CA . LEU A 1 181 ? -1.801 1.037 -14.856 1.00 69.62 181 LEU A CA 1
ATOM 1383 C C . LEU A 1 181 ? -3.047 0.627 -15.637 1.00 69.62 181 LEU A C 1
ATOM 1385 O O . LEU A 1 181 ? -3.881 -0.128 -15.128 1.00 69.62 181 LEU A O 1
ATOM 1389 N N . GLY A 1 182 ? -3.200 1.141 -16.862 1.00 59.62 182 GLY A N 1
ATOM 1390 C CA . GLY A 1 182 ? -4.135 0.572 -17.832 1.00 59.62 182 GLY A CA 1
ATOM 1391 C C . GLY A 1 182 ? -3.972 -0.952 -17.877 1.00 59.62 182 GLY A C 1
ATOM 1392 O O . GLY A 1 182 ? -3.012 -1.480 -17.313 1.00 59.62 182 GLY A O 1
ATOM 1393 N N . ALA A 1 183 ? -4.898 -1.682 -18.511 1.00 53.88 183 ALA A N 1
ATOM 1394 C CA . ALA A 1 183 ? -4.831 -3.147 -18.561 1.00 53.88 183 ALA A CA 1
ATOM 1395 C C . ALA A 1 183 ? -3.383 -3.602 -18.815 1.00 53.88 183 ALA A C 1
ATOM 1397 O O . ALA A 1 183 ? -2.825 -3.301 -19.873 1.00 53.88 183 ALA A O 1
ATOM 1398 N N . LEU A 1 184 ? -2.751 -4.208 -17.793 1.00 55.22 184 LEU A N 1
ATOM 1399 C CA . LEU A 1 184 ? -1.370 -4.672 -17.901 1.00 55.22 184 LEU A CA 1
ATOM 1400 C C . LEU A 1 184 ? -1.292 -5.490 -19.190 1.00 55.22 184 LEU A C 1
ATOM 1402 O O . LEU A 1 184 ? -2.237 -6.248 -19.446 1.00 55.22 184 LEU A O 1
ATOM 1406 N N . PRO A 1 185 ? -0.247 -5.303 -20.019 1.00 44.72 185 PRO A N 1
ATOM 1407 C CA . PRO A 1 185 ? -0.143 -6.039 -21.268 1.00 44.72 185 PRO A CA 1
ATOM 1408 C C . PRO A 1 185 ? -0.370 -7.517 -20.964 1.00 44.72 185 PRO A C 1
ATOM 1410 O O . PRO A 1 185 ? 0.097 -8.012 -19.933 1.00 44.72 185 PRO A O 1
ATOM 1413 N N . ALA A 1 186 ? -1.162 -8.181 -21.813 1.00 48.31 186 ALA A N 1
ATOM 1414 C CA . ALA A 1 186 ? -1.455 -9.596 -21.642 1.00 48.31 186 ALA A CA 1
ATOM 1415 C C . ALA A 1 186 ? -0.140 -10.348 -21.368 1.00 48.31 186 ALA A C 1
ATOM 1417 O O . ALA A 1 186 ? 0.874 -9.970 -21.970 1.00 48.31 186 ALA A O 1
ATOM 1418 N N . PRO A 1 187 ? -0.143 -11.357 -20.469 1.00 51.75 187 PRO A N 1
ATOM 1419 C CA . PRO A 1 187 ? 1.045 -12.137 -20.153 1.00 51.75 187 PRO A CA 1
ATOM 1420 C C . PRO A 1 187 ? 1.818 -12.425 -21.431 1.00 51.75 187 PRO A C 1
ATOM 1422 O O . PRO A 1 187 ? 1.257 -13.023 -22.350 1.00 51.75 187 PRO A O 1
ATOM 1425 N N . ILE A 1 188 ? 3.066 -11.961 -21.518 1.00 53.62 188 ILE A N 1
ATOM 1426 C CA . ILE A 1 188 ? 3.909 -12.307 -22.660 1.00 53.62 188 ILE A CA 1
ATOM 1427 C C . ILE A 1 188 ? 4.120 -13.819 -22.549 1.00 53.62 188 ILE A C 1
ATOM 1429 O O . ILE A 1 188 ? 4.704 -14.255 -21.547 1.00 53.62 188 ILE A O 1
ATOM 1433 N N . PRO A 1 189 ? 3.611 -14.629 -23.499 1.00 52.88 189 PRO A N 1
ATOM 1434 C CA . PRO A 1 189 ? 3.773 -16.070 -23.428 1.00 52.88 189 PRO A CA 1
ATOM 1435 C C . PRO A 1 189 ? 5.268 -16.381 -23.367 1.00 52.88 189 PRO A C 1
ATOM 1437 O O . PRO A 1 189 ? 6.033 -15.922 -24.211 1.00 52.88 189 PRO A O 1
ATOM 1440 N N . GLN A 1 190 ? 5.688 -17.111 -22.332 1.00 55.44 190 GLN A N 1
ATOM 1441 C CA . GLN A 1 190 ? 7.072 -17.588 -22.211 1.00 55.44 190 GLN A CA 1
ATOM 1442 C C . GLN A 1 190 ? 7.369 -18.677 -23.249 1.00 55.44 190 GLN A C 1
ATOM 1444 O O . GLN A 1 190 ? 8.522 -18.949 -23.571 1.00 55.44 190 GLN A O 1
ATOM 1449 N N . GLU A 1 191 ? 6.315 -19.288 -23.790 1.00 54.16 191 GLU A N 1
ATOM 1450 C CA . GLU A 1 191 ? 6.412 -20.171 -24.936 1.00 54.16 191 GLU A CA 1
ATOM 1451 C C . GLU A 1 191 ? 6.484 -19.339 -26.222 1.00 54.16 191 GLU A C 1
ATOM 1453 O O . GLU A 1 191 ? 5.676 -18.421 -26.410 1.00 54.16 191 GLU A O 1
ATOM 1458 N N . PRO A 1 192 ? 7.421 -19.647 -27.136 1.00 55.50 192 PRO A N 1
ATOM 1459 C CA . PRO A 1 192 ? 7.445 -19.012 -28.441 1.00 55.50 192 PRO A CA 1
ATOM 1460 C C . PRO A 1 192 ? 6.089 -19.215 -29.118 1.00 55.50 192 PRO A C 1
ATOM 1462 O O . PRO A 1 192 ? 5.645 -20.344 -29.333 1.00 55.50 192 PRO A O 1
ATOM 1465 N N . ILE A 1 193 ? 5.434 -18.106 -29.470 1.00 56.53 193 ILE A N 1
ATOM 1466 C CA . ILE A 1 193 ? 4.218 -18.129 -30.278 1.00 56.53 193 ILE A CA 1
ATOM 1467 C C . ILE A 1 193 ? 4.627 -18.627 -31.663 1.00 56.53 193 ILE A C 1
ATOM 1469 O O . ILE A 1 193 ? 5.034 -17.857 -32.536 1.00 56.53 193 ILE A O 1
ATOM 1473 N N . PHE A 1 194 ? 4.539 -19.935 -31.872 1.00 62.25 194 PHE A N 1
ATOM 1474 C CA . PHE A 1 194 ? 4.606 -20.477 -33.211 1.00 62.25 194 PHE A CA 1
ATOM 1475 C C . PHE A 1 194 ? 3.323 -20.056 -33.925 1.00 62.25 194 PHE A C 1
ATOM 1477 O O . PHE A 1 194 ? 2.232 -20.322 -33.412 1.00 62.25 194 PHE A O 1
ATOM 1484 N N . PRO A 1 195 ? 3.403 -19.395 -35.093 1.00 57.53 195 PRO A N 1
ATOM 1485 C CA . PRO A 1 195 ? 2.211 -19.140 -35.879 1.00 57.53 195 PRO A CA 1
ATOM 1486 C C . PRO A 1 195 ? 1.539 -20.487 -36.146 1.00 57.53 195 PRO A C 1
ATOM 1488 O O . PRO A 1 195 ? 2.111 -21.340 -36.829 1.00 57.53 195 PRO A O 1
ATOM 1491 N N . ILE A 1 196 ? 0.343 -20.689 -35.579 1.00 53.53 196 ILE A N 1
ATOM 1492 C CA . ILE A 1 196 ? -0.466 -21.880 -35.828 1.00 53.53 196 ILE A CA 1
ATOM 1493 C C . ILE A 1 196 ? -0.762 -21.867 -37.324 1.00 53.53 196 ILE A C 1
ATOM 1495 O O . ILE A 1 196 ? -1.605 -21.112 -37.813 1.00 53.53 196 ILE A O 1
ATOM 1499 N N . ARG A 1 197 ? -0.019 -22.676 -38.082 1.00 54.00 197 ARG A N 1
ATOM 1500 C CA . ARG A 1 197 ? -0.389 -22.980 -39.456 1.00 54.00 197 ARG A CA 1
ATOM 1501 C C . ARG A 1 197 ? -1.713 -23.738 -39.339 1.00 54.00 197 ARG A C 1
ATOM 1503 O O . ARG A 1 197 ? -1.716 -24.781 -38.686 1.00 54.00 197 ARG A O 1
ATOM 1510 N N . PRO A 1 198 ? -2.813 -23.262 -39.947 1.00 55.56 198 PRO A N 1
ATOM 1511 C CA . PRO A 1 198 ? -4.032 -24.051 -39.984 1.00 55.56 198 PRO A CA 1
ATOM 1512 C C . PRO A 1 198 ? -3.682 -25.438 -40.540 1.00 55.56 198 PRO A C 1
ATOM 1514 O O . PRO A 1 198 ? -2.983 -25.504 -41.565 1.00 55.56 198 PRO A O 1
ATOM 1517 N N . PRO A 1 199 ? -4.077 -26.532 -39.864 1.00 51.94 199 PRO A N 1
ATOM 1518 C CA . PRO A 1 199 ? -3.838 -27.876 -40.355 1.00 51.94 199 PRO A CA 1
ATOM 1519 C C . PRO A 1 199 ? -4.626 -28.009 -41.653 1.00 51.94 199 PRO A C 1
ATOM 1521 O O . PRO A 1 199 ? -5.836 -28.178 -41.642 1.00 51.94 199 PRO A O 1
ATOM 1524 N N . SER A 1 200 ? -3.930 -27.803 -42.772 1.00 57.72 200 SER A N 1
ATOM 1525 C CA . SER A 1 200 ? -4.411 -28.020 -44.137 1.00 57.72 200 SER A CA 1
ATOM 1526 C C . SER A 1 200 ? -5.864 -27.596 -44.393 1.00 57.72 200 SER A C 1
ATOM 1528 O O . SER A 1 200 ? -6.771 -28.417 -44.351 1.00 57.72 200 SER A O 1
ATOM 1530 N N . GLY A 1 201 ? -6.099 -26.339 -44.766 1.00 56.69 201 GLY A N 1
ATOM 1531 C CA . GLY A 1 201 ? -7.394 -25.987 -45.347 1.00 56.69 201 GLY A CA 1
ATOM 1532 C C . GLY A 1 201 ? -7.635 -24.494 -45.419 1.00 56.69 201 GLY A C 1
ATOM 1533 O O . GLY A 1 201 ? -7.435 -23.789 -44.443 1.00 56.69 201 GLY A O 1
ATOM 1534 N N . ILE A 1 202 ? -8.084 -24.039 -46.585 1.00 50.97 202 ILE A N 1
ATOM 1535 C CA . ILE A 1 202 ? -8.418 -22.653 -46.940 1.00 50.97 202 ILE A CA 1
ATOM 1536 C C . ILE A 1 202 ? -7.179 -21.772 -47.157 1.00 50.97 202 ILE A C 1
ATOM 1538 O O . ILE A 1 202 ? -6.718 -21.003 -46.313 1.00 50.97 202 ILE A O 1
ATOM 1542 N N . ARG A 1 203 ? -6.637 -21.873 -48.376 1.00 56.66 203 ARG A N 1
ATOM 1543 C CA . ARG A 1 203 ? -5.725 -20.865 -48.919 1.00 56.66 203 ARG A CA 1
ATOM 1544 C C . ARG A 1 203 ? -6.545 -19.659 -49.365 1.00 56.66 203 ARG A C 1
ATOM 1546 O O . ARG A 1 203 ? -7.579 -19.827 -50.005 1.00 56.66 203 ARG A O 1
ATOM 1553 N N . ARG A 1 204 ? -6.069 -18.446 -49.074 1.00 57.09 204 ARG A N 1
ATOM 1554 C CA . ARG A 1 204 ? -6.628 -17.243 -49.704 1.00 57.09 204 ARG A CA 1
ATOM 1555 C C . ARG A 1 204 ? -6.386 -17.322 -51.221 1.00 57.09 204 ARG A C 1
ATOM 1557 O O . ARG A 1 204 ? -5.250 -17.622 -51.608 1.00 57.09 204 ARG A O 1
ATOM 1564 N N . PRO A 1 205 ? -7.394 -17.058 -52.068 1.00 56.88 205 PRO A N 1
ATOM 1565 C CA . PRO A 1 205 ? -7.186 -16.931 -53.506 1.00 56.88 205 PRO A CA 1
ATOM 1566 C C . PRO A 1 205 ? -6.134 -15.847 -53.786 1.00 56.88 205 PRO A C 1
ATOM 1568 O O . PRO A 1 205 ? -6.171 -14.784 -53.171 1.00 56.88 205 PRO A O 1
ATOM 1571 N N . GLY A 1 206 ? -5.180 -16.117 -54.681 1.00 57.69 206 GLY A N 1
ATOM 1572 C CA . GLY A 1 206 ? -4.252 -15.100 -55.197 1.00 57.69 206 GLY A CA 1
ATOM 1573 C C . GLY A 1 206 ? -2.835 -15.064 -54.611 1.00 57.69 206 GLY A C 1
ATOM 1574 O O . GLY A 1 206 ? -2.041 -14.243 -55.057 1.00 57.69 206 GLY A O 1
ATOM 1575 N N . ARG A 1 207 ? -2.455 -15.947 -53.671 1.00 55.75 207 ARG A N 1
ATOM 1576 C CA . ARG A 1 207 ? -1.042 -16.082 -53.254 1.00 55.75 207 ARG A CA 1
ATOM 1577 C C . ARG A 1 207 ? -0.413 -17.330 -53.887 1.00 55.75 207 ARG A C 1
ATOM 1579 O O . ARG A 1 207 ? -0.792 -18.431 -53.479 1.00 55.75 207 ARG A O 1
ATOM 1586 N N . PRO A 1 208 ? 0.540 -17.200 -54.834 1.00 57.41 208 PRO A N 1
ATOM 1587 C CA . PRO A 1 208 ? 1.265 -18.347 -55.370 1.00 57.41 208 PRO A CA 1
ATOM 1588 C C . PRO A 1 208 ? 1.909 -19.131 -54.224 1.00 57.41 208 PRO A C 1
ATOM 1590 O O . PRO A 1 208 ? 2.579 -18.560 -53.358 1.00 57.41 208 PRO A O 1
ATOM 1593 N N . GLY A 1 209 ? 1.643 -20.435 -54.169 1.00 55.78 209 GLY A N 1
ATOM 1594 C CA . GLY A 1 209 ? 2.263 -21.313 -53.185 1.00 55.78 209 GLY A CA 1
ATOM 1595 C C . GLY A 1 209 ? 3.777 -21.343 -53.381 1.00 55.78 209 GLY A C 1
ATOM 1596 O O . GLY A 1 209 ? 4.260 -21.331 -54.511 1.00 55.78 209 GLY A O 1
ATOM 1597 N N . ARG A 1 210 ? 4.533 -21.400 -52.280 1.00 53.66 210 ARG A N 1
ATOM 1598 C CA . ARG A 1 210 ? 5.966 -21.709 -52.352 1.00 53.66 210 ARG A CA 1
ATOM 1599 C C . ARG A 1 210 ? 6.122 -23.102 -52.991 1.00 53.66 210 ARG A C 1
ATOM 1601 O O . ARG A 1 210 ? 5.391 -24.003 -52.572 1.00 53.66 210 ARG A O 1
ATOM 1608 N N . PRO A 1 211 ? 7.041 -23.301 -53.952 1.00 55.44 211 PRO A N 1
ATOM 1609 C CA . PRO A 1 211 ? 7.327 -24.625 -54.496 1.00 55.44 211 PRO A CA 1
ATOM 1610 C C . PRO A 1 211 ? 7.716 -25.607 -53.382 1.00 55.44 211 PRO A C 1
ATOM 1612 O O . PRO A 1 211 ? 8.413 -25.229 -52.440 1.00 55.44 211 PRO A O 1
ATOM 1615 N N . ASN A 1 212 ? 7.280 -26.863 -53.502 1.00 51.31 212 ASN A N 1
ATOM 1616 C CA . ASN A 1 212 ? 7.545 -27.964 -52.562 1.00 51.31 212 ASN A CA 1
ATOM 1617 C C . ASN A 1 212 ? 8.999 -28.488 -52.624 1.00 51.31 212 ASN A C 1
ATOM 1619 O O . ASN A 1 212 ? 9.230 -29.688 -52.531 1.00 51.31 212 ASN A O 1
ATOM 1623 N N . LEU A 1 213 ? 9.992 -27.615 -52.794 1.00 49.22 213 LEU A N 1
ATOM 1624 C CA . LEU A 1 213 ? 11.402 -28.010 -52.812 1.00 49.22 213 LEU A CA 1
ATOM 1625 C C . LEU A 1 213 ? 12.145 -27.382 -51.623 1.00 49.22 213 LEU A C 1
ATOM 1627 O O . LEU A 1 213 ? 11.938 -26.197 -51.335 1.00 49.22 213 LEU A O 1
ATOM 1631 N N . PRO A 1 214 ? 13.010 -28.138 -50.919 1.00 44.66 214 PRO A N 1
ATOM 1632 C CA . PRO A 1 214 ? 13.902 -27.559 -49.925 1.00 44.66 214 PRO A CA 1
ATOM 1633 C C . PRO A 1 214 ? 14.810 -26.530 -50.609 1.00 44.66 214 PRO A C 1
ATOM 1635 O O . PRO A 1 214 ? 15.391 -26.780 -51.662 1.00 44.66 214 PRO A O 1
ATOM 1638 N N . ALA A 1 215 ? 14.904 -25.343 -50.015 1.00 50.47 215 ALA A N 1
ATOM 1639 C CA . ALA A 1 215 ? 15.571 -24.170 -50.578 1.00 50.47 215 ALA A CA 1
ATOM 1640 C C . ALA A 1 215 ? 17.111 -24.234 -50.501 1.00 50.47 215 ALA A C 1
ATOM 1642 O O . ALA A 1 215 ? 17.742 -23.237 -50.167 1.00 50.47 215 ALA A O 1
ATOM 1643 N N . LEU A 1 216 ? 17.712 -25.390 -50.795 1.00 49.38 216 LEU A N 1
ATOM 1644 C CA . LEU A 1 216 ? 19.166 -25.584 -50.769 1.00 49.38 216 LEU A CA 1
ATOM 1645 C C . LEU A 1 216 ? 19.812 -25.776 -52.151 1.00 49.38 216 LEU A C 1
ATOM 1647 O O . LEU A 1 216 ? 21.007 -26.019 -52.212 1.00 49.38 216 LEU A O 1
ATOM 1651 N N . PHE A 1 217 ? 19.082 -25.611 -53.260 1.00 50.50 217 PHE A N 1
ATOM 1652 C CA . PHE A 1 217 ? 19.638 -25.879 -54.601 1.00 50.50 217 PHE A CA 1
ATOM 1653 C C . PHE A 1 217 ? 19.356 -24.809 -55.666 1.00 50.50 217 PHE A C 1
ATOM 1655 O O . PHE A 1 217 ? 19.263 -25.134 -56.843 1.00 50.50 217 PHE A O 1
ATOM 1662 N N . LEU A 1 218 ? 19.195 -23.531 -55.303 1.00 54.81 218 LEU A N 1
ATOM 1663 C CA . LEU A 1 218 ? 18.811 -22.497 -56.286 1.00 54.81 218 LEU A CA 1
ATOM 1664 C C . LEU A 1 218 ? 19.798 -21.342 -56.468 1.00 54.81 218 LEU A C 1
ATOM 1666 O O . LEU A 1 218 ? 19.382 -20.278 -56.919 1.00 54.81 218 LEU A O 1
ATOM 1670 N N . ARG A 1 219 ? 21.087 -21.535 -56.167 1.00 55.03 219 ARG A N 1
ATOM 1671 C CA . ARG A 1 219 ? 22.130 -20.557 -56.514 1.00 55.03 219 ARG A CA 1
ATOM 1672 C C . ARG A 1 219 ? 23.439 -21.245 -56.922 1.00 55.03 219 ARG A C 1
ATOM 1674 O O . ARG A 1 219 ? 24.160 -21.705 -56.040 1.00 55.03 219 ARG A O 1
ATOM 1681 N N . PRO A 1 220 ? 23.744 -21.342 -58.231 1.00 56.25 220 PRO A N 1
ATOM 1682 C CA . PRO A 1 220 ? 25.028 -21.842 -58.729 1.00 56.25 220 PRO A CA 1
ATOM 1683 C C . PRO A 1 220 ? 26.231 -20.997 -58.278 1.00 56.25 220 PRO A C 1
ATOM 1685 O O . PRO A 1 220 ? 27.358 -21.475 -58.294 1.00 56.25 220 PRO A O 1
ATOM 1688 N N . GLU A 1 221 ? 26.013 -19.749 -57.858 1.00 59.44 221 GLU A N 1
ATOM 1689 C CA . GLU A 1 221 ? 27.069 -18.793 -57.511 1.00 59.44 221 GLU A CA 1
ATOM 1690 C C . GLU A 1 221 ? 27.690 -18.971 -56.107 1.00 59.44 221 GLU A C 1
ATOM 1692 O O . GLU A 1 221 ? 28.494 -18.146 -55.690 1.00 59.44 221 GLU A O 1
ATOM 1697 N N . TRP A 1 222 ? 27.341 -20.041 -55.382 1.00 54.62 222 TRP A N 1
ATOM 1698 C CA . TRP A 1 222 ? 27.846 -20.360 -54.031 1.00 54.62 222 TRP A CA 1
ATOM 1699 C C . TRP A 1 222 ? 28.600 -21.704 -53.975 1.00 54.62 222 TRP A C 1
ATOM 1701 O O . TRP A 1 222 ? 28.723 -22.299 -52.905 1.00 54.62 222 TRP A O 1
ATOM 1711 N N . GLN A 1 223 ? 29.057 -22.221 -55.121 1.00 55.28 223 GLN A N 1
ATOM 1712 C CA . GLN A 1 223 ? 29.784 -23.497 -55.222 1.00 55.28 223 GLN A CA 1
ATOM 1713 C C . GLN A 1 223 ? 31.241 -23.370 -55.705 1.00 55.28 223 GLN A C 1
ATOM 1715 O O . GLN A 1 223 ? 31.815 -24.373 -56.127 1.00 55.28 223 GLN A O 1
ATOM 1720 N N . THR A 1 224 ? 31.866 -22.195 -55.582 1.00 49.97 224 THR A N 1
ATOM 1721 C CA . THR A 1 224 ? 33.308 -22.032 -55.842 1.00 49.97 224 THR A CA 1
ATOM 1722 C C . THR A 1 224 ? 33.973 -21.166 -54.789 1.00 49.97 224 THR A C 1
ATOM 1724 O O . THR A 1 224 ? 33.378 -20.120 -54.445 1.00 49.97 224 THR A O 1
#